Protein AF-A0A7J7D993-F1 (afdb_monomer)

Foldseek 3Di:
DDDDPPPPPPVPDDPVCQVFAPVSDCPPDDPVDDDPVGTPVVPVDPDDDDPPPDDDPDDQDDPPDPPDDDDPVVVVVVVVVVVVVVVVVVVVCVVVVVDPDDDDLDDPVCCCVPPVVVCVVPVPVVVVVNVVVVVVVVVVVVVVVVVVDDDPVVVVVVVCCVLPVPPRCPDKDKDKDKDQDPPDVVSVVCVVVVCVVNVWDWDWDDDHRIIMTIIID

Secondary structure (DSSP, 8-state):
--------------TTTGGG-SSSSSTT--SS---GGGS-GGG--SPPP----PPPSS-PPPPPPPP----HHHHHHHHHHHHHHHHHHHHHHHHTTSSPPPPP---GGGHHHHSHHHHHH-HHHHHHHHHHHHHHHHHHHHHHHHTTSPPHHHHHHHHHHHHH--TT--SPPEEEEEES----HHHHHHHHHHHHHTT-EEEEEEETTEEEEEEE-

InterPro domains:
  IPR010541 Small nuclear ribonucleoprotein Prp3, C-terminal domain [PF06544] (175-217)
  IPR013881 Pre-mRNA-splicing factor 3 domain [PF08572] (25-151)
  IPR027104 U4/U6 small nuclear ribonucleoprotein Prp3 [PTHR14212] (15-217)

pLDDT: mean 82.71, std 14.88, range [30.62, 98.12]

Organism: Tripterygium wilfordii (NCBI:txid458696)

Radius of gyration: 40.94 Å; Cα contacts (8 Å, |Δi|>4): 112; chains: 1; bounding box: 98×54×106 Å

Mean predicted aligned error: 13.74 Å

Solvent-accessible surface area (backbone atoms only — not comparable to full-atom values): 13827 Å² total; per-residue (Å²): 137,86,83,78,79,80,77,73,84,70,84,75,70,62,83,83,53,42,80,45,32,79,82,58,62,72,87,84,64,70,86,86,63,83,56,80,88,64,44,41,60,92,77,62,63,98,71,82,86,76,76,80,84,75,73,67,95,67,75,77,71,79,75,74,80,78,79,85,79,73,51,76,67,53,51,49,50,53,53,49,53,57,48,52,49,56,51,48,56,51,50,50,36,36,74,70,65,77,36,80,81,81,77,82,88,73,45,85,93,43,38,69,80,77,41,42,78,59,44,70,74,45,49,66,60,53,49,49,52,43,50,50,56,47,51,52,55,51,48,57,48,50,52,56,48,56,75,67,49,70,52,76,65,57,47,50,54,53,52,50,47,70,75,67,65,64,84,80,68,84,68,73,47,75,48,79,46,82,39,61,76,72,83,52,64,70,60,47,50,52,53,52,51,53,29,61,77,66,70,39,45,71,51,75,50,82,50,97,75,43,23,41,38,40,40,33,85

Nearest PDB structures (foldseek):
  8qo9-assembly1_J  TM=8.754E-01  e=1.519E-12  Homo sapiens
  8h6l-assembly1_4B  TM=8.410E-01  e=6.517E-12  Homo sapiens
  1vr6-assembly1_B  TM=7.689E-01  e=5.043E-01  Thermotoga maritima
  7rjf-assembly2_B  TM=6.621E-01  e=7.374E-01  synthetic construct
  5jg9-assembly1_A  TM=6.861E-01  e=9.499E-01  synthetic construct

Sequence (217 aa):
MYCRCIFTSIIVLPLRDVPLMPTGGYGDIVDGNITDDKLKKEKITIYVEHPRPIKPPAEPAPPPPQPLKLTKKEHKKLRTQRRLAREKDRQEMIRQDLLEPLKPKVKMSNLMKVLGSEATQDPTKLEMEIRVAAAEREQAHVDRNLSRMLTPAECREKEERKLFDDPSTLETIVSVYKINDLSHPNTHFKVDVNTQENRLTGCAVVSEGISVVVVEG

Structure (mmCIF, N/CA/C/O backbone):
data_AF-A0A7J7D993-F1
#
_entry.id   AF-A0A7J7D993-F1
#
loop_
_atom_site.group_PDB
_atom_site.id
_atom_site.type_symbol
_atom_site.label_atom_id
_atom_site.label_alt_id
_atom_site.label_comp_id
_atom_site.label_asym_id
_atom_site.label_entity_id
_atom_site.label_seq_id
_atom_site.pdbx_PDB_ins_code
_atom_site.Cartn_x
_atom_site.Cartn_y
_atom_site.Cartn_z
_atom_site.occupancy
_atom_site.B_iso_or_equiv
_atom_site.auth_seq_id
_atom_site.auth_comp_id
_atom_site.auth_asym_id
_atom_site.auth_atom_id
_atom_site.pdbx_PDB_model_num
ATOM 1 N N . MET A 1 1 ? 22.774 -20.459 -61.702 1.00 35.72 1 MET A N 1
ATOM 2 C CA . MET A 1 1 ? 23.431 -19.182 -62.055 1.00 35.72 1 MET A CA 1
ATOM 3 C C . MET A 1 1 ? 24.497 -18.899 -61.010 1.00 35.72 1 MET A C 1
ATOM 5 O O . MET A 1 1 ? 24.158 -18.621 -59.870 1.00 35.72 1 MET A O 1
ATOM 9 N N . TYR A 1 2 ? 25.769 -19.079 -61.367 1.00 32.44 2 TYR A N 1
ATOM 10 C CA . TYR A 1 2 ? 26.906 -18.804 -60.487 1.00 32.44 2 TYR A CA 1
ATOM 11 C C . TYR A 1 2 ? 27.190 -17.299 -60.493 1.00 32.44 2 TYR A C 1
ATOM 13 O O . TYR A 1 2 ? 27.603 -16.756 -61.516 1.00 32.44 2 TYR A O 1
ATOM 21 N N . CYS A 1 3 ? 26.958 -16.627 -59.365 1.00 30.62 3 CYS A N 1
ATOM 22 C CA . CYS A 1 3 ? 27.360 -15.236 -59.183 1.00 30.62 3 CYS A CA 1
ATOM 23 C C . CYS A 1 3 ? 28.860 -15.217 -58.852 1.00 30.62 3 CYS A C 1
ATOM 25 O O . CYS A 1 3 ? 29.277 -15.602 -57.761 1.00 30.62 3 CYS A O 1
ATOM 27 N N . ARG A 1 4 ? 29.688 -14.861 -59.837 1.00 34.97 4 A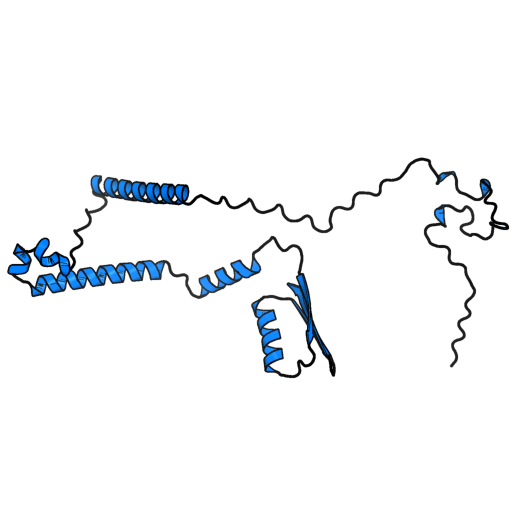RG A N 1
ATOM 28 C CA . ARG A 1 4 ? 31.138 -14.706 -59.683 1.00 34.97 4 ARG A CA 1
ATOM 29 C C . ARG A 1 4 ? 31.392 -13.363 -58.994 1.00 34.97 4 ARG A C 1
ATOM 31 O O . ARG A 1 4 ? 31.402 -12.325 -59.648 1.00 34.97 4 ARG A O 1
ATOM 38 N N . CYS A 1 5 ? 31.580 -13.379 -57.677 1.00 33.41 5 CYS A N 1
ATOM 39 C CA . CYS A 1 5 ? 32.091 -12.223 -56.946 1.00 33.41 5 CYS A CA 1
ATOM 40 C C . CYS A 1 5 ? 33.542 -11.979 -57.377 1.00 33.41 5 CYS A C 1
ATOM 42 O O . CYS A 1 5 ? 34.449 -12.700 -56.962 1.00 33.41 5 CYS A O 1
ATOM 44 N N . ILE A 1 6 ? 33.764 -10.979 -58.229 1.00 37.91 6 ILE A N 1
ATOM 45 C CA . ILE A 1 6 ? 35.095 -10.423 -58.470 1.00 37.91 6 ILE A CA 1
ATOM 46 C C . ILE A 1 6 ? 35.430 -9.602 -57.224 1.00 37.91 6 ILE A C 1
ATOM 48 O O . ILE A 1 6 ? 35.111 -8.421 -57.134 1.00 37.91 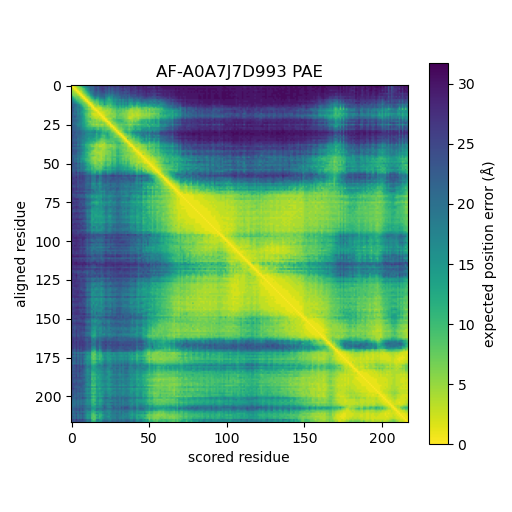6 ILE A O 1
ATOM 52 N N . PHE A 1 7 ? 36.026 -10.250 -56.225 1.00 34.25 7 PHE A N 1
ATOM 53 C CA . PHE A 1 7 ? 36.727 -9.542 -55.161 1.00 34.25 7 PHE A CA 1
ATOM 54 C C . PHE A 1 7 ? 38.002 -8.958 -55.776 1.00 34.25 7 PHE A C 1
ATOM 56 O O . PHE A 1 7 ? 39.057 -9.586 -55.784 1.00 34.25 7 PHE A O 1
ATOM 63 N N . THR A 1 8 ? 37.909 -7.752 -56.337 1.00 38.41 8 THR A N 1
ATOM 64 C CA . THR A 1 8 ? 39.076 -6.873 -56.382 1.00 38.41 8 THR A CA 1
ATOM 65 C C . THR A 1 8 ? 39.444 -6.591 -54.936 1.00 38.41 8 THR A C 1
ATOM 67 O O . THR A 1 8 ? 38.655 -5.985 -54.210 1.00 38.41 8 THR A O 1
ATOM 70 N N . SER A 1 9 ? 40.606 -7.077 -54.511 1.00 42.06 9 SER A N 1
ATOM 71 C CA . SER A 1 9 ? 41.197 -6.849 -53.195 1.00 42.06 9 SER A CA 1
ATOM 72 C C . SER A 1 9 ? 41.534 -5.366 -53.013 1.00 42.06 9 SER A C 1
ATOM 74 O O . SER A 1 9 ? 42.693 -4.967 -53.039 1.00 42.06 9 SER A O 1
ATOM 76 N N . ILE A 1 10 ? 40.515 -4.520 -52.872 1.00 49.78 10 ILE A N 1
ATOM 77 C CA . ILE A 1 10 ? 40.678 -3.171 -52.349 1.00 49.78 10 ILE A CA 1
ATOM 78 C C . ILE A 1 10 ? 40.964 -3.378 -50.868 1.00 49.78 10 ILE A C 1
ATOM 80 O O . ILE A 1 10 ? 40.086 -3.785 -50.108 1.00 49.78 10 ILE A O 1
ATOM 84 N N . ILE A 1 11 ? 42.214 -3.165 -50.471 1.00 53.97 11 ILE A N 1
ATOM 85 C CA . ILE A 1 11 ? 42.599 -3.087 -49.066 1.00 53.97 11 ILE A CA 1
ATOM 86 C C . ILE A 1 11 ? 41.894 -1.842 -48.515 1.00 53.97 11 ILE A C 1
ATOM 88 O O . ILE A 1 11 ? 42.387 -0.724 -48.643 1.00 53.97 11 ILE A O 1
ATOM 92 N N . VAL A 1 12 ? 40.678 -2.020 -47.993 1.00 57.25 12 VAL A N 1
ATOM 93 C CA . VAL A 1 12 ? 39.936 -0.958 -47.315 1.00 57.25 12 VAL A CA 1
ATOM 94 C C . VAL A 1 12 ? 40.659 -0.707 -46.002 1.00 57.25 12 VAL A C 1
ATOM 96 O O . VAL A 1 12 ? 40.664 -1.548 -45.105 1.00 57.25 12 VAL A O 1
ATOM 99 N N . LEU A 1 13 ? 41.321 0.438 -45.920 1.00 58.69 13 LEU A N 1
ATOM 100 C CA . LEU A 1 13 ? 41.986 0.881 -44.706 1.00 58.69 13 LEU A CA 1
ATOM 101 C C . LEU A 1 13 ? 40.964 1.028 -43.574 1.00 58.69 13 LEU A C 1
ATOM 103 O O . LEU A 1 13 ? 39.839 1.474 -43.827 1.00 58.69 13 LEU A O 1
ATOM 107 N N . PRO A 1 14 ? 41.334 0.727 -42.318 1.00 68.50 14 PRO A N 1
ATOM 108 C CA . PRO A 1 14 ? 40.499 1.097 -41.190 1.00 68.50 14 PRO A CA 1
ATOM 109 C C . PRO A 1 14 ? 40.320 2.623 -41.183 1.00 68.50 14 PRO A C 1
ATOM 111 O O . PRO A 1 14 ? 41.287 3.378 -41.287 1.00 68.50 14 PRO A O 1
ATOM 114 N N . LEU A 1 15 ? 39.072 3.082 -41.028 1.00 68.50 15 LEU A N 1
ATOM 115 C CA . LEU A 1 15 ? 38.669 4.501 -41.048 1.00 68.50 15 LEU A CA 1
ATOM 116 C C . LEU A 1 15 ? 39.537 5.398 -40.136 1.00 68.50 15 LEU A C 1
ATOM 118 O O . LEU A 1 15 ? 39.667 6.598 -40.367 1.00 68.50 15 LEU A O 1
ATOM 122 N N . ARG A 1 16 ? 40.139 4.801 -39.102 1.00 74.81 16 ARG A N 1
ATOM 123 C CA . ARG A 1 16 ? 40.980 5.456 -38.099 1.00 74.81 16 ARG A CA 1
ATOM 124 C C . ARG A 1 16 ? 42.320 5.973 -38.638 1.00 74.81 16 ARG A C 1
ATOM 126 O O . ARG A 1 16 ? 42.799 6.980 -38.126 1.00 74.81 16 ARG A O 1
ATOM 133 N N . ASP A 1 17 ? 42.892 5.340 -39.662 1.00 74.50 17 ASP A N 1
ATOM 134 C CA . ASP A 1 17 ? 44.287 5.593 -40.073 1.00 74.50 17 ASP A CA 1
ATOM 135 C C . ASP A 1 17 ? 44.391 6.537 -41.281 1.00 74.50 17 ASP A C 1
ATOM 137 O O . ASP A 1 17 ? 45.402 7.210 -41.489 1.00 74.50 17 ASP A O 1
ATOM 141 N N . VAL A 1 18 ? 43.301 6.671 -42.039 1.00 78.06 18 VAL A N 1
ATOM 142 C CA . VAL A 1 18 ? 43.159 7.595 -43.178 1.00 78.06 18 VAL A CA 1
ATOM 143 C C . VAL A 1 18 ? 43.536 9.049 -42.831 1.00 78.06 18 VAL A C 1
ATOM 145 O O . VAL A 1 18 ? 44.225 9.693 -43.627 1.00 78.06 18 VAL A O 1
ATOM 148 N N . PRO A 1 19 ? 43.154 9.610 -41.665 1.00 79.56 19 PRO A N 1
ATOM 149 C CA . PRO A 1 19 ? 43.466 10.996 -41.336 1.00 79.56 19 PRO A CA 1
ATOM 150 C C . PRO A 1 19 ? 44.953 11.263 -41.098 1.00 79.56 19 PRO A C 1
ATOM 152 O O . PRO A 1 19 ? 45.345 12.423 -41.234 1.00 79.56 19 PRO A O 1
ATOM 155 N N . LEU A 1 20 ? 45.737 10.237 -40.744 1.00 77.56 20 LEU A N 1
ATOM 156 C CA . LEU A 1 20 ? 47.155 10.328 -40.377 1.00 77.56 20 LEU A CA 1
ATOM 157 C C . LEU A 1 20 ? 48.086 10.250 -41.596 1.00 77.56 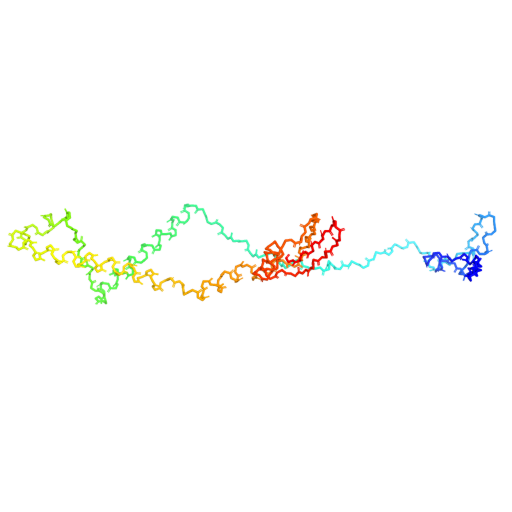20 LEU A C 1
ATOM 159 O O . LEU A 1 20 ? 49.238 10.677 -41.518 1.00 77.56 20 LEU A O 1
ATOM 163 N N . MET A 1 21 ? 47.576 9.761 -42.729 1.00 74.25 21 MET A N 1
ATOM 164 C CA . MET A 1 21 ? 48.354 9.540 -43.948 1.00 74.25 21 MET A CA 1
ATOM 165 C C . MET A 1 21 ? 48.149 10.665 -44.986 1.00 74.25 21 MET A C 1
ATOM 167 O O . MET A 1 21 ? 47.010 11.096 -45.205 1.00 74.25 21 MET A O 1
ATOM 171 N N . PRO A 1 22 ? 49.216 11.150 -45.656 1.00 73.38 22 PRO A N 1
ATOM 172 C CA . PRO A 1 22 ? 49.190 12.074 -46.804 1.00 73.38 22 PRO A CA 1
ATOM 173 C C . PRO A 1 22 ? 48.265 11.626 -47.933 1.00 73.38 22 PRO A C 1
ATOM 175 O O . PRO A 1 22 ? 47.321 12.343 -48.264 1.00 73.38 22 PRO A O 1
ATOM 178 N N . THR A 1 23 ? 48.500 10.422 -48.450 1.00 70.69 23 THR A N 1
ATOM 179 C CA . THR A 1 23 ? 47.900 9.861 -49.669 1.00 70.69 23 THR A CA 1
ATOM 180 C C . THR A 1 23 ? 46.635 9.041 -49.408 1.00 70.69 23 THR A C 1
ATOM 182 O O . THR A 1 23 ? 46.000 8.571 -50.347 1.00 70.69 23 THR A O 1
ATOM 185 N N . GLY A 1 24 ? 46.232 8.890 -48.137 1.00 66.75 24 GLY A N 1
ATOM 186 C CA . GLY A 1 24 ? 45.033 8.140 -47.753 1.00 66.75 24 GLY A CA 1
ATOM 187 C C . GLY A 1 24 ? 45.106 6.645 -48.088 1.00 66.75 24 GLY A C 1
ATOM 188 O O . GLY A 1 24 ? 44.058 6.024 -48.213 1.00 66.75 24 GLY A O 1
ATOM 189 N N . GLY A 1 25 ? 46.317 6.094 -48.244 1.00 68.88 25 GLY A N 1
ATOM 190 C CA . GLY A 1 25 ? 46.629 4.715 -48.633 1.00 68.88 25 GLY A CA 1
ATOM 191 C C . GLY A 1 25 ? 47.940 4.236 -47.992 1.00 68.88 25 GLY A C 1
ATOM 192 O O . GLY A 1 25 ? 48.799 5.055 -47.687 1.00 68.88 25 GLY A O 1
ATOM 193 N N . TYR A 1 26 ? 48.131 2.920 -47.825 1.00 68.50 26 TYR A N 1
ATOM 194 C CA . TYR A 1 26 ? 49.422 2.341 -47.388 1.00 68.50 26 TYR A CA 1
ATOM 195 C C . TYR A 1 26 ? 50.393 2.046 -48.549 1.00 68.50 26 TYR A C 1
ATOM 197 O O . TYR A 1 26 ? 51.443 1.447 -48.328 1.00 68.50 26 TYR A O 1
ATOM 205 N N . GLY A 1 27 ? 50.054 2.431 -49.787 1.00 65.94 27 GLY A N 1
ATOM 206 C CA . GLY A 1 27 ? 50.833 2.093 -50.990 1.00 65.94 27 GLY A CA 1
ATOM 207 C C . GLY A 1 27 ? 52.289 2.574 -50.964 1.00 65.94 27 GLY A C 1
ATOM 208 O O . GLY A 1 27 ? 53.136 1.989 -51.629 1.00 65.94 27 GLY A O 1
ATOM 209 N N . ASP A 1 28 ? 52.588 3.578 -50.138 1.00 63.00 28 ASP A N 1
ATOM 210 C CA . ASP A 1 28 ? 53.907 4.205 -50.035 1.00 63.00 28 ASP A CA 1
ATOM 211 C C . ASP A 1 28 ? 54.811 3.554 -48.962 1.00 63.00 28 ASP A C 1
ATOM 213 O O . ASP A 1 28 ? 55.946 3.990 -48.740 1.00 63.00 28 ASP A O 1
ATOM 217 N N . ILE A 1 29 ? 54.338 2.512 -48.266 1.00 62.59 29 ILE A N 1
ATOM 218 C CA . ILE A 1 29 ? 55.078 1.803 -47.208 1.00 62.59 29 ILE A CA 1
ATOM 219 C C . ILE A 1 29 ? 55.703 0.527 -47.787 1.00 62.59 29 ILE A C 1
ATOM 221 O O . ILE A 1 29 ? 55.259 -0.587 -47.529 1.00 62.59 29 ILE A O 1
ATOM 225 N N . VAL A 1 30 ? 56.749 0.695 -48.592 1.00 59.16 30 VAL A N 1
ATOM 226 C CA . VAL A 1 30 ? 57.603 -0.409 -49.048 1.00 59.16 30 VAL A CA 1
ATOM 227 C C . VAL A 1 30 ? 58.726 -0.566 -48.010 1.00 59.16 30 VAL A C 1
ATOM 229 O O . VAL A 1 30 ? 59.381 0.417 -47.671 1.00 59.16 30 VAL A O 1
ATOM 232 N N . ASP A 1 31 ? 58.888 -1.765 -47.449 1.00 57.59 31 ASP A N 1
ATOM 233 C CA . ASP A 1 31 ? 59.986 -2.188 -46.549 1.00 57.59 31 ASP A CA 1
ATOM 234 C C . ASP A 1 31 ? 59.922 -1.826 -45.053 1.00 57.59 31 ASP A C 1
ATOM 236 O O . ASP A 1 31 ? 60.930 -1.888 -44.351 1.00 57.59 31 ASP A O 1
ATOM 240 N N . GLY A 1 32 ? 58.744 -1.498 -44.509 1.00 60.03 32 GLY A N 1
ATOM 241 C CA . GLY A 1 32 ? 58.555 -1.375 -43.050 1.00 60.03 32 GLY A CA 1
ATOM 242 C C . GLY A 1 32 ? 59.277 -0.190 -42.387 1.00 60.03 32 GLY A C 1
ATOM 243 O O . GLY A 1 32 ? 59.140 0.010 -41.182 1.00 60.03 32 GLY A O 1
ATOM 244 N N . ASN A 1 33 ? 59.988 0.630 -43.166 1.00 57.75 33 ASN A N 1
ATOM 245 C CA . ASN A 1 33 ? 60.605 1.872 -42.717 1.00 57.75 33 ASN A CA 1
ATOM 246 C C . ASN A 1 33 ? 59.659 3.052 -42.994 1.00 57.75 33 ASN A C 1
ATOM 248 O O . ASN A 1 33 ? 59.497 3.518 -44.128 1.00 57.75 33 ASN A O 1
ATOM 252 N N . ILE A 1 34 ? 59.002 3.525 -41.934 1.00 61.06 34 ILE A N 1
ATOM 253 C CA . ILE A 1 34 ? 58.145 4.711 -41.966 1.00 61.06 34 ILE A CA 1
ATOM 254 C C . ILE A 1 34 ? 59.064 5.931 -41.859 1.00 61.06 34 ILE A C 1
ATOM 256 O O . ILE A 1 34 ? 59.538 6.264 -40.777 1.00 61.06 34 ILE A O 1
ATOM 260 N N . THR A 1 35 ? 59.356 6.574 -42.990 1.00 62.53 35 THR A N 1
ATOM 261 C CA . THR A 1 35 ? 60.040 7.870 -42.988 1.00 62.53 35 THR A CA 1
ATOM 262 C C . THR A 1 35 ? 59.078 8.967 -42.538 1.00 62.53 35 THR A C 1
ATOM 264 O O . THR A 1 35 ? 57.877 8.918 -42.809 1.00 62.53 35 THR A O 1
ATOM 267 N N . ASP A 1 36 ? 59.620 9.972 -41.858 1.00 62.00 36 ASP A N 1
ATOM 268 C CA . ASP A 1 36 ? 58.892 11.090 -41.249 1.00 62.00 36 ASP A CA 1
ATOM 269 C C . ASP A 1 36 ? 57.982 11.877 -42.215 1.00 62.00 36 ASP A C 1
ATOM 271 O O . ASP A 1 36 ? 57.009 12.495 -41.780 1.00 62.00 36 ASP A O 1
ATOM 275 N N . ASP A 1 37 ? 58.264 11.819 -43.518 1.00 65.12 37 ASP A N 1
ATOM 276 C CA . ASP A 1 37 ? 57.511 12.494 -44.585 1.00 65.12 37 ASP A CA 1
ATOM 277 C C . ASP A 1 37 ? 56.210 11.763 -44.970 1.00 65.12 37 ASP A C 1
ATOM 279 O O . ASP A 1 37 ? 55.370 12.299 -45.694 1.00 65.12 37 ASP A O 1
ATOM 283 N N . LYS A 1 38 ? 56.017 10.530 -44.481 1.00 68.00 38 LYS A N 1
ATOM 284 C CA . LYS A 1 38 ? 54.842 9.687 -44.772 1.00 68.00 38 LYS A CA 1
ATOM 285 C C . LYS A 1 38 ? 53.701 9.871 -43.767 1.00 68.00 38 LYS A C 1
ATOM 287 O O . LYS A 1 38 ? 52.666 9.218 -43.890 1.00 68.00 38 LYS A O 1
ATOM 292 N N . LEU A 1 39 ? 53.863 10.759 -42.784 1.00 71.38 39 LEU A N 1
ATOM 293 C CA . LEU A 1 39 ? 52.874 11.047 -41.745 1.00 71.38 39 LEU A CA 1
ATOM 294 C C . LEU A 1 39 ? 52.501 12.531 -41.741 1.00 71.38 39 LEU A C 1
ATOM 296 O O . LEU A 1 39 ? 53.354 13.411 -41.835 1.00 71.38 39 LEU A O 1
ATOM 300 N N . LYS A 1 40 ? 51.211 12.828 -41.558 1.00 76.06 40 LYS A N 1
ATOM 301 C CA . LYS A 1 40 ? 50.729 14.200 -41.343 1.00 76.06 40 LYS A CA 1
ATOM 302 C C . LYS A 1 40 ? 51.092 14.661 -39.928 1.00 76.06 40 LYS A C 1
ATOM 304 O O . LYS A 1 40 ? 50.247 14.634 -39.034 1.00 76.06 40 LYS A O 1
ATOM 309 N N . LYS A 1 41 ? 52.339 15.104 -39.729 1.00 72.94 41 LYS A N 1
ATOM 310 C CA . LYS A 1 41 ? 52.848 15.627 -38.442 1.00 72.94 41 LYS A CA 1
ATOM 311 C C . LYS A 1 41 ? 52.003 16.778 -37.884 1.00 72.94 41 LYS A C 1
ATOM 313 O O . LYS A 1 41 ? 51.888 16.912 -36.676 1.00 72.94 41 LYS A O 1
ATOM 318 N N . GLU A 1 42 ? 51.332 17.538 -38.747 1.00 75.88 42 GLU A N 1
ATOM 319 C CA . GLU A 1 42 ? 50.385 18.596 -38.361 1.00 75.88 42 GLU A CA 1
ATOM 320 C C . GLU A 1 42 ? 49.230 18.094 -37.479 1.00 75.88 42 GLU A C 1
ATOM 322 O O . GLU A 1 42 ? 48.705 18.842 -36.659 1.00 75.88 42 GLU A O 1
ATOM 327 N N . LYS A 1 43 ? 48.834 16.825 -37.631 1.00 74.69 43 LYS A N 1
ATOM 328 C CA . LYS A 1 43 ? 47.760 16.201 -36.845 1.00 74.69 43 LYS A CA 1
ATOM 329 C C . LYS A 1 43 ? 48.267 15.406 -35.644 1.00 74.69 43 LYS A C 1
ATOM 331 O O . LYS A 1 43 ? 47.470 15.035 -34.789 1.00 74.69 43 LYS A O 1
ATOM 336 N N . ILE A 1 44 ? 49.568 15.126 -35.583 1.00 80.19 44 ILE A N 1
ATOM 337 C CA . ILE A 1 44 ? 50.197 14.376 -34.495 1.00 80.19 44 ILE A CA 1
ATOM 338 C C . ILE A 1 44 ? 50.829 15.401 -33.559 1.00 80.19 44 ILE A C 1
ATOM 340 O O . ILE A 1 44 ? 51.957 15.842 -33.758 1.00 80.19 44 ILE A O 1
ATOM 344 N N . THR A 1 45 ? 50.073 15.808 -32.544 1.00 82.75 45 THR A N 1
ATOM 345 C CA . THR A 1 45 ? 50.557 16.740 -31.520 1.00 82.75 45 THR A CA 1
ATOM 346 C C . THR A 1 45 ? 50.874 15.997 -30.224 1.00 82.75 45 THR A C 1
ATOM 348 O O . THR A 1 45 ? 50.396 14.890 -29.993 1.00 82.75 45 THR A O 1
ATOM 351 N N . ILE A 1 46 ? 51.676 16.614 -29.354 1.00 87.50 46 ILE A N 1
ATOM 352 C CA . ILE A 1 46 ? 51.985 16.089 -28.011 1.00 87.50 46 ILE A CA 1
ATOM 353 C C . ILE A 1 46 ? 50.780 16.130 -27.053 1.00 87.50 46 ILE A C 1
ATOM 355 O O . ILE A 1 46 ? 50.875 15.664 -25.919 1.00 87.50 46 ILE A O 1
ATOM 359 N N . TYR A 1 47 ? 49.665 16.729 -27.477 1.00 86.69 47 TYR A N 1
ATOM 360 C CA . TYR A 1 47 ? 48.488 16.938 -26.649 1.00 86.69 47 TYR A CA 1
ATOM 361 C C . TYR A 1 47 ? 47.530 15.753 -26.756 1.00 86.69 47 TYR A C 1
ATOM 363 O O . TYR A 1 47 ? 47.190 15.295 -27.844 1.00 86.69 47 TYR A O 1
ATOM 371 N N . VAL A 1 48 ? 47.066 15.278 -25.601 1.00 86.62 48 VAL A N 1
ATOM 372 C CA . VAL A 1 48 ? 46.069 14.210 -25.504 1.00 86.62 48 VAL A CA 1
ATOM 373 C C . VAL A 1 48 ? 44.685 14.841 -25.383 1.00 86.62 48 VAL A C 1
ATOM 375 O O . VAL A 1 48 ? 44.385 15.531 -24.404 1.00 86.62 48 VAL A O 1
ATOM 378 N N . GLU A 1 49 ? 43.832 14.606 -26.378 1.00 83.62 49 GLU A N 1
ATOM 379 C CA . GLU A 1 49 ? 42.433 15.026 -26.323 1.00 83.62 49 GLU A CA 1
ATOM 380 C C . GLU A 1 49 ? 41.675 14.198 -25.280 1.00 83.62 49 GLU A C 1
ATOM 382 O O . GLU A 1 49 ? 41.678 12.967 -25.311 1.00 83.62 49 GLU A O 1
ATOM 387 N N . HIS A 1 50 ? 40.999 14.880 -24.357 1.00 86.94 50 HIS A N 1
ATOM 388 C CA . HIS A 1 50 ? 40.059 14.238 -23.448 1.00 86.94 50 HIS A CA 1
ATOM 389 C C . HIS A 1 50 ? 38.686 14.272 -24.125 1.00 86.94 50 HIS A C 1
ATOM 391 O O . HIS A 1 50 ? 38.168 15.370 -24.363 1.00 86.94 50 HIS A O 1
ATOM 397 N N . PRO A 1 51 ? 38.096 13.115 -24.481 1.00 88.12 51 PRO A N 1
ATOM 398 C CA . PRO A 1 51 ? 36.797 13.095 -25.135 1.00 88.12 51 PRO A CA 1
ATOM 399 C C . PRO A 1 51 ? 35.768 13.790 -24.244 1.00 88.12 51 PRO A C 1
ATOM 401 O O . PRO A 1 51 ? 35.848 13.730 -23.014 1.00 88.12 51 PRO A O 1
ATOM 404 N N . ARG A 1 52 ? 34.795 14.465 -24.866 1.00 85.88 52 ARG A N 1
ATOM 405 C CA . ARG A 1 52 ? 33.746 15.160 -24.114 1.00 85.88 52 ARG A CA 1
ATOM 406 C C . ARG A 1 52 ? 33.055 14.162 -23.180 1.00 85.88 52 ARG A C 1
ATOM 408 O O . ARG A 1 52 ? 32.587 13.137 -23.677 1.00 85.88 52 ARG A O 1
ATOM 415 N N . PRO A 1 53 ? 32.955 14.456 -21.870 1.00 85.94 53 PRO A N 1
ATOM 416 C CA . PRO A 1 53 ? 32.183 13.626 -20.961 1.00 85.94 53 PRO A CA 1
ATOM 417 C C . PRO A 1 53 ? 30.752 13.503 -21.485 1.00 85.94 53 PRO A C 1
ATOM 419 O O . PRO A 1 53 ? 30.034 14.499 -21.601 1.00 85.94 53 PRO A O 1
ATOM 422 N N . ILE A 1 54 ? 30.360 12.288 -21.859 1.00 84.81 54 ILE A N 1
ATOM 423 C CA . ILE A 1 54 ? 28.985 11.990 -22.248 1.00 84.81 54 ILE A CA 1
ATOM 424 C C . ILE A 1 54 ? 28.184 11.969 -20.950 1.00 84.81 54 ILE A C 1
ATOM 426 O O . ILE A 1 54 ? 28.554 11.276 -20.000 1.00 84.81 54 ILE A O 1
ATOM 430 N N . LYS A 1 55 ? 27.114 12.764 -20.886 1.00 79.50 55 LYS A N 1
ATOM 431 C CA . LYS A 1 55 ? 26.190 12.694 -19.753 1.00 79.50 55 LYS A CA 1
ATOM 432 C C . LYS A 1 55 ? 25.578 11.292 -19.706 1.00 79.50 55 LYS A C 1
ATOM 434 O O . LYS A 1 55 ? 25.304 10.741 -20.774 1.00 79.50 55 LYS A O 1
ATOM 439 N N . PRO A 1 56 ? 25.370 10.709 -18.515 1.00 78.62 56 PRO A N 1
ATOM 440 C CA . PRO A 1 56 ? 24.705 9.419 -18.424 1.00 78.62 56 PRO A CA 1
ATOM 441 C C . PRO A 1 56 ? 23.359 9.483 -19.173 1.00 78.62 56 PRO A C 1
ATOM 443 O O . PRO A 1 56 ? 22.673 10.503 -19.086 1.00 78.62 56 PRO A O 1
ATOM 446 N N . PRO A 1 57 ? 22.999 8.438 -19.942 1.00 74.69 57 PRO A N 1
ATOM 447 C CA . PRO A 1 57 ? 21.815 8.445 -20.807 1.00 74.69 57 PRO A CA 1
ATOM 448 C C . PRO A 1 57 ? 20.506 8.660 -20.034 1.00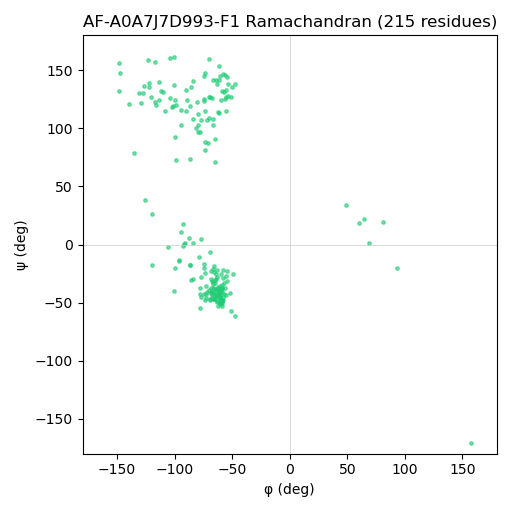 74.69 57 PRO A C 1
ATOM 450 O O . PRO A 1 57 ? 19.557 9.204 -20.590 1.00 74.69 57 PRO A O 1
ATOM 453 N N . ALA A 1 58 ? 20.482 8.306 -18.749 1.00 69.38 58 ALA A N 1
ATOM 454 C CA . ALA A 1 58 ? 19.463 8.717 -17.798 1.00 69.38 58 ALA A CA 1
ATOM 455 C C . ALA A 1 58 ? 20.163 9.282 -16.554 1.00 69.38 58 ALA A C 1
ATOM 457 O O . ALA A 1 58 ? 20.968 8.595 -15.923 1.00 69.38 58 ALA A O 1
ATOM 458 N N . GLU A 1 59 ? 19.884 10.538 -16.202 1.00 63.62 59 GLU A N 1
ATOM 459 C CA . GLU A 1 59 ? 20.168 11.025 -14.853 1.00 63.62 59 GLU A CA 1
ATOM 460 C C . GLU A 1 59 ? 19.108 10.393 -13.940 1.00 63.62 59 GLU A C 1
ATOM 462 O O . GLU A 1 59 ? 17.919 10.660 -14.142 1.00 63.62 59 GLU A O 1
ATOM 467 N N . PRO A 1 60 ? 19.483 9.521 -12.982 1.00 62.00 60 PRO A N 1
ATOM 468 C CA . PRO A 1 60 ? 18.509 8.980 -12.051 1.00 62.00 60 PRO A CA 1
ATOM 469 C C . PRO A 1 60 ? 17.847 10.157 -11.338 1.00 62.00 60 PRO A C 1
ATOM 471 O O . PRO A 1 60 ? 18.542 11.065 -10.869 1.00 62.00 60 PRO A O 1
ATOM 474 N N . ALA A 1 61 ? 16.512 10.161 -11.286 1.00 63.56 61 ALA A N 1
ATOM 475 C CA . ALA A 1 61 ? 15.770 11.178 -10.557 1.00 63.56 61 ALA A CA 1
ATOM 476 C C . ALA A 1 61 ? 16.395 11.343 -9.160 1.00 63.56 61 ALA A C 1
ATOM 478 O O . ALA A 1 61 ? 16.786 10.334 -8.555 1.00 63.56 61 ALA A O 1
ATOM 479 N N . PRO A 1 62 ? 16.542 12.583 -8.649 1.00 69.81 62 PRO A N 1
ATOM 480 C CA . PRO A 1 62 ? 17.131 12.798 -7.336 1.00 69.81 62 PRO A CA 1
ATOM 481 C C . PRO A 1 62 ? 16.412 11.886 -6.340 1.00 69.81 62 PRO A C 1
ATOM 483 O O . PRO A 1 62 ? 15.175 11.883 -6.322 1.00 69.81 62 PRO A O 1
ATOM 486 N N . PRO A 1 63 ? 17.156 11.069 -5.568 1.00 69.06 63 PRO A N 1
ATOM 487 C CA . PRO A 1 63 ? 16.545 10.058 -4.730 1.00 69.06 63 PRO A CA 1
ATOM 488 C C . PRO A 1 63 ? 15.522 10.745 -3.827 1.00 69.06 63 PRO A C 1
ATOM 490 O O . PRO A 1 63 ? 15.834 11.797 -3.250 1.00 69.06 63 PRO A O 1
ATOM 493 N N . PRO A 1 64 ? 14.298 10.198 -3.721 1.00 75.31 64 PRO A N 1
ATOM 494 C CA . PRO A 1 64 ? 13.269 10.813 -2.906 1.00 75.31 64 PRO A CA 1
ATOM 495 C C . PRO A 1 64 ? 13.810 11.017 -1.486 1.00 75.31 64 PRO A C 1
ATOM 497 O O . PRO A 1 64 ? 14.590 10.189 -0.994 1.00 75.31 64 PRO A O 1
ATOM 500 N N . PRO A 1 65 ? 13.431 12.118 -0.813 1.00 79.88 65 PRO A N 1
ATOM 501 C CA . PRO A 1 65 ? 13.932 12.419 0.518 1.00 79.88 65 PRO A CA 1
ATOM 502 C C . PRO A 1 65 ? 13.682 11.225 1.436 1.00 79.88 65 PRO A C 1
ATOM 504 O O . PRO A 1 65 ? 12.564 10.708 1.515 1.00 79.88 65 PRO A O 1
ATOM 507 N N . GLN A 1 66 ? 14.738 10.771 2.114 1.00 79.56 66 GLN A N 1
ATOM 508 C CA . GLN A 1 66 ? 14.670 9.568 2.932 1.00 79.56 66 GLN A CA 1
ATOM 509 C C . GLN A 1 66 ? 13.546 9.704 3.975 1.00 79.56 66 GLN A C 1
ATOM 511 O O . GLN A 1 66 ? 13.561 10.655 4.766 1.00 79.56 66 GLN A O 1
ATOM 516 N N . PRO A 1 67 ? 12.587 8.759 4.034 1.00 83.06 67 PRO A N 1
ATOM 517 C CA . PRO A 1 67 ? 11.529 8.812 5.030 1.00 83.06 67 PRO A CA 1
ATOM 518 C C . PRO A 1 67 ? 12.126 8.785 6.440 1.00 83.06 67 PRO A C 1
ATOM 520 O O . PRO A 1 67 ? 12.862 7.859 6.796 1.00 83.06 67 PRO A O 1
ATOM 523 N N . LEU A 1 68 ? 11.796 9.786 7.260 1.00 85.94 68 LEU A N 1
ATOM 524 C CA . LEU A 1 68 ? 12.247 9.858 8.649 1.00 85.94 68 LEU A CA 1
ATOM 525 C C . LEU A 1 68 ? 11.620 8.718 9.459 1.00 85.94 68 LEU A C 1
ATOM 527 O O . LEU A 1 68 ? 10.427 8.722 9.771 1.00 85.94 68 LEU A O 1
ATOM 531 N N . LYS A 1 69 ? 12.438 7.728 9.818 1.00 90.31 69 LYS A N 1
ATOM 532 C CA . LYS A 1 69 ? 12.021 6.606 10.661 1.00 90.31 69 LYS A CA 1
ATOM 533 C C . LYS A 1 69 ? 12.113 7.026 12.124 1.00 90.31 69 LYS A C 1
ATOM 535 O O . LYS A 1 69 ? 13.205 7.147 12.668 1.00 90.31 69 LYS A O 1
ATOM 540 N N . LEU A 1 70 ? 10.966 7.230 12.766 1.00 93.12 70 LEU A N 1
ATOM 541 C CA . LEU A 1 70 ? 10.917 7.495 14.203 1.00 93.12 70 LEU A CA 1
ATOM 542 C C . LEU A 1 70 ? 11.183 6.210 14.995 1.00 93.12 70 LEU A C 1
ATOM 544 O O . LEU A 1 70 ? 10.750 5.111 14.641 1.00 93.12 70 LEU A O 1
ATOM 548 N N . THR A 1 71 ? 11.852 6.349 16.132 1.00 96.06 71 THR A N 1
ATOM 549 C CA . THR A 1 71 ? 12.020 5.256 17.089 1.00 96.06 71 THR A CA 1
ATOM 550 C C . THR A 1 71 ? 10.694 4.927 17.785 1.00 96.06 71 THR A C 1
ATOM 552 O O . THR A 1 71 ? 9.784 5.753 17.906 1.00 96.06 71 THR A O 1
ATOM 555 N N . LYS A 1 72 ? 10.577 3.717 18.354 1.00 96.75 72 LYS A N 1
ATOM 556 C CA . LYS A 1 72 ? 9.389 3.315 19.138 1.00 96.75 72 LYS A CA 1
ATOM 557 C C . LYS A 1 72 ? 9.106 4.269 20.314 1.00 96.75 72 LYS A C 1
ATOM 559 O O . LYS A 1 72 ? 7.944 4.487 20.661 1.00 96.75 72 LYS A O 1
ATOM 564 N N . LYS A 1 73 ? 10.153 4.851 20.919 1.00 97.25 73 LYS A N 1
ATOM 565 C CA . LYS A 1 73 ? 10.036 5.829 22.017 1.00 97.25 73 LYS A CA 1
ATOM 566 C C . LYS A 1 73 ? 9.420 7.141 21.528 1.00 97.25 73 LYS A C 1
ATOM 568 O O . LYS A 1 73 ? 8.511 7.660 22.173 1.00 97.25 73 LYS A O 1
ATOM 573 N N . GLU A 1 74 ? 9.850 7.631 20.372 1.00 96.62 74 GLU A N 1
ATOM 574 C CA . GLU A 1 74 ? 9.310 8.847 19.755 1.00 96.62 74 GLU A CA 1
ATOM 575 C C . GLU A 1 74 ? 7.874 8.649 19.276 1.00 96.62 74 GLU A C 1
ATOM 577 O O . GLU A 1 74 ? 7.018 9.480 19.569 1.00 96.62 74 GLU A O 1
ATOM 582 N N . HIS A 1 75 ? 7.559 7.505 18.659 1.00 96.19 75 HIS A N 1
ATOM 583 C CA . HIS A 1 75 ? 6.178 7.150 18.324 1.00 96.19 75 HIS A CA 1
ATOM 584 C C . HIS A 1 75 ? 5.273 7.129 19.562 1.00 96.19 75 HIS A C 1
ATOM 586 O O . HIS A 1 75 ? 4.155 7.654 19.525 1.00 96.19 75 HIS A O 1
ATOM 592 N N . LYS A 1 76 ? 5.749 6.563 20.683 1.00 97.75 76 LYS A N 1
ATOM 593 C CA . LYS A 1 76 ? 5.014 6.578 21.956 1.00 97.75 76 LYS A CA 1
ATOM 594 C C . LYS A 1 76 ? 4.822 8.011 22.461 1.00 97.75 76 LYS A C 1
ATOM 596 O O . LYS A 1 76 ? 3.703 8.358 22.831 1.00 97.75 76 LYS A O 1
ATOM 601 N N . LYS A 1 77 ? 5.864 8.850 22.421 1.00 97.75 77 LYS A N 1
ATOM 602 C CA . LYS A 1 77 ? 5.799 10.266 22.822 1.00 97.75 77 LYS A CA 1
ATOM 603 C C . LYS A 1 77 ? 4.784 11.043 21.980 1.00 97.75 77 LYS A C 1
ATOM 605 O O . LYS A 1 77 ? 3.890 11.665 22.548 1.00 97.75 77 LYS A O 1
ATOM 610 N N . LEU A 1 78 ? 4.853 10.928 20.653 1.00 97.00 78 LEU A N 1
ATOM 611 C CA . LEU A 1 78 ? 3.945 11.592 19.714 1.00 97.00 78 LEU A CA 1
ATOM 612 C C . LEU A 1 78 ? 2.489 11.153 19.927 1.00 97.00 78 LEU A C 1
ATOM 614 O O . LEU A 1 78 ? 1.581 11.982 19.971 1.00 97.00 78 LEU A O 1
ATOM 618 N N . ARG A 1 79 ? 2.251 9.848 20.110 1.00 97.62 79 ARG A N 1
ATOM 619 C CA . ARG A 1 79 ? 0.916 9.310 20.409 1.00 97.62 79 ARG A CA 1
ATOM 620 C C . ARG A 1 79 ? 0.367 9.859 21.725 1.00 97.62 79 ARG A C 1
ATOM 622 O O . ARG A 1 79 ? -0.811 10.210 21.770 1.00 97.62 79 ARG A O 1
ATOM 629 N N . THR A 1 80 ? 1.180 9.907 22.780 1.00 97.69 80 THR A N 1
ATOM 630 C CA . THR A 1 80 ? 0.764 10.430 24.090 1.00 97.69 80 THR A CA 1
ATOM 631 C C . THR A 1 80 ? 0.471 11.925 24.017 1.00 97.69 80 THR A C 1
ATOM 633 O O . THR A 1 80 ? -0.598 12.339 24.449 1.00 97.69 80 THR A O 1
ATOM 636 N N . GLN A 1 81 ? 1.345 12.722 23.395 1.00 97.69 81 GLN A N 1
ATOM 637 C CA . GLN A 1 81 ? 1.123 14.160 23.200 1.00 97.69 81 GLN A CA 1
ATOM 638 C C . GLN A 1 81 ? -0.166 14.438 22.416 1.00 97.69 81 GLN A C 1
ATOM 640 O O . GLN A 1 81 ? -0.984 15.237 22.858 1.00 97.69 81 GLN A O 1
ATOM 645 N N . ARG A 1 82 ? -0.416 13.710 21.315 1.00 98.06 82 ARG A N 1
ATOM 646 C CA . ARG A 1 82 ? -1.661 13.833 20.531 1.00 98.06 82 ARG A CA 1
ATOM 647 C C . ARG A 1 82 ? -2.917 13.426 21.308 1.00 98.06 82 ARG A C 1
ATOM 649 O O . ARG A 1 82 ? -3.995 13.919 20.999 1.00 98.06 82 ARG A O 1
ATOM 656 N N . ARG A 1 83 ? -2.814 12.492 22.262 1.00 98.06 83 ARG A N 1
ATOM 657 C CA . ARG A 1 83 ? -3.937 12.108 23.139 1.00 98.06 83 ARG A CA 1
ATOM 658 C C . ARG A 1 83 ? -4.216 13.187 24.179 1.00 98.06 83 ARG A C 1
ATOM 660 O O . ARG A 1 83 ? -5.361 13.593 24.295 1.00 98.06 83 ARG A O 1
ATOM 667 N N . LEU A 1 84 ? -3.170 13.677 24.847 1.00 98.00 84 LEU A N 1
ATOM 668 C CA . LEU A 1 84 ? -3.279 14.742 25.844 1.00 98.00 84 LEU A CA 1
ATOM 669 C C . LEU A 1 84 ? -3.816 16.039 25.236 1.00 98.00 84 LEU A C 1
ATOM 671 O O . LEU A 1 84 ? -4.674 16.660 25.844 1.00 98.00 84 LEU A O 1
ATOM 675 N N . ALA A 1 85 ? -3.353 16.423 24.041 1.00 98.12 85 ALA A N 1
ATOM 676 C CA . ALA A 1 85 ? -3.884 17.583 23.324 1.00 98.12 85 ALA A CA 1
ATOM 677 C C . ALA A 1 85 ? -5.390 17.423 23.062 1.00 98.12 85 ALA A C 1
ATOM 679 O O . ALA A 1 85 ? -6.174 18.221 23.549 1.00 98.12 85 ALA A O 1
ATOM 680 N N . ARG A 1 86 ? -5.814 16.304 22.452 1.00 96.81 86 ARG A N 1
ATOM 681 C CA . ARG A 1 86 ? -7.241 16.027 22.200 1.00 96.81 86 ARG A CA 1
ATOM 682 C C . ARG A 1 86 ? -8.107 15.999 23.463 1.00 96.81 86 ARG A C 1
ATOM 684 O O . ARG A 1 86 ? -9.277 16.359 23.403 1.00 96.81 86 ARG A O 1
ATOM 691 N N . GLU A 1 87 ? -7.575 15.515 24.583 1.00 95.50 87 GLU A N 1
ATOM 692 C CA . GLU A 1 87 ? -8.290 15.514 25.864 1.00 95.50 87 GLU A CA 1
ATOM 693 C C . GLU A 1 87 ? -8.402 16.921 26.457 1.00 95.50 87 GLU A C 1
ATOM 695 O O . GLU A 1 87 ? -9.476 17.271 26.939 1.00 95.50 87 GLU A O 1
ATOM 700 N N . LYS A 1 88 ? -7.341 17.733 26.371 1.00 96.94 88 LYS A N 1
ATOM 701 C CA . LYS A 1 88 ? -7.360 19.142 26.784 1.00 96.94 88 LYS A CA 1
ATOM 702 C C . LYS A 1 88 ? -8.326 19.961 25.939 1.00 96.94 88 LYS A C 1
ATOM 704 O O . LYS A 1 88 ? -9.202 20.592 26.513 1.00 96.94 88 LYS A O 1
ATOM 709 N N . ASP A 1 89 ? -8.246 19.851 24.614 1.00 96.12 89 ASP A N 1
ATOM 710 C CA . ASP A 1 89 ? -9.151 20.541 23.688 1.00 96.12 89 ASP A CA 1
ATOM 711 C C . ASP A 1 89 ? -10.611 20.194 24.019 1.00 96.12 89 ASP A C 1
ATOM 713 O O . ASP A 1 89 ? -11.475 21.058 24.119 1.00 96.12 89 ASP A O 1
ATOM 717 N N . ARG A 1 90 ? -10.893 18.911 24.286 1.00 94.19 90 ARG A N 1
ATOM 718 C CA . ARG A 1 90 ? -12.228 18.466 24.699 1.00 94.19 90 ARG A CA 1
ATOM 719 C C . ARG A 1 90 ? -12.659 19.060 26.043 1.00 94.19 90 ARG A C 1
ATOM 721 O O . ARG A 1 90 ? -13.818 19.433 26.185 1.00 94.19 90 ARG A O 1
ATOM 728 N N . GLN A 1 91 ? -11.771 19.101 27.035 1.00 94.69 91 GLN A N 1
ATOM 729 C CA . GLN A 1 91 ? -12.063 19.687 28.346 1.00 94.69 91 GLN A CA 1
ATOM 730 C C . GLN A 1 91 ? -12.302 21.196 28.258 1.00 94.69 91 GLN A C 1
ATOM 732 O O . GLN A 1 91 ? -13.187 21.704 28.937 1.00 94.69 91 GLN A O 1
ATOM 737 N N . GLU A 1 92 ? -11.546 21.903 27.421 1.00 95.56 92 GLU A N 1
ATOM 738 C CA . GLU A 1 92 ? -11.732 23.332 27.164 1.00 95.56 92 GLU A CA 1
ATOM 739 C C . GLU A 1 92 ? -13.077 23.602 26.488 1.00 95.56 92 GLU A C 1
ATOM 741 O O . GLU A 1 92 ? -13.808 24.479 26.938 1.00 95.56 92 GLU A O 1
ATOM 746 N N . MET A 1 93 ? -13.461 22.783 25.505 1.00 95.69 93 MET A N 1
ATOM 747 C CA . MET A 1 93 ? -14.782 22.861 24.870 1.00 95.69 93 MET A CA 1
ATOM 748 C C . MET A 1 93 ? -15.930 22.596 25.853 1.00 95.69 93 MET A C 1
ATOM 750 O O . MET A 1 93 ? -16.963 23.249 25.765 1.00 95.69 93 MET A O 1
ATOM 754 N N . ILE A 1 94 ? -15.752 21.671 26.805 1.00 95.00 94 ILE A N 1
ATOM 755 C CA . ILE A 1 94 ? -16.728 21.436 27.883 1.00 95.00 94 ILE A CA 1
ATOM 756 C C . ILE A 1 94 ? -16.766 22.628 28.844 1.00 95.00 94 ILE A C 1
ATOM 758 O O . ILE A 1 94 ? -17.837 23.037 29.259 1.00 95.00 94 ILE A O 1
ATOM 762 N N . ARG A 1 95 ? -15.612 23.212 29.193 1.00 95.19 95 ARG A N 1
ATOM 763 C CA . ARG A 1 95 ? -15.538 24.379 30.090 1.00 95.19 95 ARG A CA 1
ATOM 764 C C . ARG A 1 95 ? -16.197 25.622 29.485 1.00 95.19 95 ARG A C 1
ATOM 766 O O . ARG A 1 95 ? -16.668 26.472 30.229 1.00 95.19 95 ARG A O 1
ATOM 773 N N . GLN A 1 96 ? -16.180 25.740 28.162 1.00 95.81 96 GLN A N 1
ATOM 774 C CA . GLN A 1 96 ? -16.882 26.787 27.421 1.00 95.81 96 GLN A CA 1
ATOM 775 C C . GLN A 1 96 ? -18.360 26.434 27.158 1.00 95.81 96 GLN A C 1
ATOM 777 O O . GLN A 1 96 ? -19.047 27.203 26.494 1.00 95.81 96 GLN A O 1
ATOM 782 N N . ASP A 1 97 ? -18.833 25.276 27.636 1.00 90.50 97 ASP A N 1
ATOM 783 C CA . ASP A 1 97 ? -20.179 24.731 27.425 1.00 90.50 97 ASP A CA 1
ATOM 784 C C . ASP A 1 97 ? -20.555 24.473 25.947 1.00 90.50 97 ASP A C 1
ATOM 786 O O . ASP A 1 97 ? -21.725 24.290 25.617 1.00 90.50 97 ASP A O 1
ATOM 790 N N . LEU A 1 98 ? -19.575 24.381 25.033 1.00 93.44 98 LEU A N 1
ATOM 791 C CA . LEU A 1 98 ? -19.814 23.991 23.631 1.00 93.44 98 LEU A CA 1
ATOM 792 C C . LEU A 1 98 ? -20.112 22.491 23.484 1.00 93.44 98 LEU A C 1
ATOM 794 O O . LEU A 1 98 ? -20.707 22.065 22.493 1.00 93.44 98 LEU A O 1
ATOM 798 N N . LEU A 1 99 ? -19.650 21.673 24.432 1.00 91.31 99 LEU A N 1
ATOM 799 C CA . LEU A 1 99 ? -19.876 20.230 24.460 1.00 91.31 99 LEU A CA 1
ATOM 800 C C . LEU A 1 99 ? -20.363 19.804 25.840 1.00 91.31 99 LEU A C 1
ATOM 802 O O . LEU A 1 99 ? -19.720 20.091 26.846 1.00 91.31 99 LEU A O 1
ATOM 806 N N . GLU A 1 100 ? -21.449 19.035 25.880 1.00 89.62 100 GLU A N 1
ATOM 807 C CA . GLU A 1 100 ? -21.921 18.441 27.128 1.00 89.62 100 GLU A CA 1
ATOM 808 C C . GLU A 1 100 ? -20.906 17.396 27.644 1.00 89.62 100 GLU A C 1
ATOM 810 O O . GLU A 1 100 ? -20.322 16.631 26.853 1.00 89.62 100 GLU A O 1
ATOM 815 N N . PRO A 1 101 ? -20.680 17.324 28.971 1.00 91.81 101 PRO A N 1
ATOM 816 C CA . PRO A 1 101 ? -19.928 16.239 29.580 1.00 91.81 101 PRO A CA 1
ATOM 817 C C . PRO A 1 101 ? -20.433 14.867 29.118 1.00 91.81 101 PRO A C 1
ATOM 819 O O . PRO A 1 101 ? -21.631 14.595 29.067 1.00 91.81 101 PRO A O 1
ATOM 822 N N . LEU A 1 102 ? -19.508 13.961 28.788 1.00 87.50 102 LEU A N 1
ATOM 823 C CA . LEU A 1 102 ? -19.901 12.636 28.315 1.00 87.50 102 LEU A CA 1
ATOM 824 C C . LEU A 1 102 ? -20.568 11.848 29.454 1.00 87.50 102 LEU A C 1
ATOM 826 O O . LEU A 1 102 ? -19.959 11.646 30.506 1.00 87.50 102 LEU A O 1
ATOM 830 N N . LYS A 1 103 ? -21.778 11.336 29.211 1.00 86.06 103 LYS A N 1
ATOM 831 C CA . LYS A 1 103 ? -22.488 10.454 30.149 1.00 86.06 103 LYS A CA 1
ATOM 832 C C . LYS A 1 103 ? -21.642 9.213 30.507 1.00 86.06 103 LYS A C 1
ATOM 834 O O . LYS A 1 103 ? -20.902 8.702 29.653 1.00 86.06 103 LYS A O 1
ATOM 839 N N . PRO A 1 104 ? -21.729 8.700 31.750 1.00 86.94 104 PRO A N 1
ATOM 840 C CA . PRO A 1 104 ? -20.918 7.573 32.202 1.00 86.94 104 PRO A CA 1
ATOM 841 C C . PRO A 1 104 ? -21.228 6.294 31.412 1.00 86.94 104 PRO A C 1
ATOM 843 O O . PRO A 1 104 ? -22.379 5.955 31.141 1.00 86.94 104 PRO A O 1
ATOM 846 N N . LYS A 1 105 ? -20.186 5.535 31.054 1.00 89.62 105 LYS A N 1
ATOM 847 C CA . LYS A 1 105 ? -20.341 4.280 30.305 1.00 89.62 105 LYS A CA 1
ATOM 848 C C . LYS A 1 105 ? -20.758 3.138 31.233 1.00 89.62 105 LYS A C 1
ATOM 850 O O . LYS A 1 105 ? -19.903 2.478 31.827 1.00 89.62 105 LYS A O 1
ATOM 855 N N . VAL A 1 106 ? -22.055 2.851 31.287 1.00 88.94 106 VAL A N 1
ATOM 856 C CA . VAL A 1 106 ? -22.594 1.699 32.025 1.00 88.94 106 VAL A CA 1
ATOM 857 C C . VAL A 1 106 ? -22.562 0.434 31.153 1.00 88.94 106 VAL A C 1
ATOM 859 O O . VAL A 1 106 ? -22.869 0.454 29.957 1.00 88.94 106 VAL A O 1
ATOM 862 N N . LYS A 1 107 ? -22.129 -0.679 31.751 1.00 90.00 107 LYS A N 1
ATOM 863 C CA . LYS A 1 107 ? -22.144 -2.031 31.167 1.00 90.00 107 LYS A CA 1
ATOM 864 C C . LYS A 1 107 ? -23.047 -2.918 32.013 1.00 90.00 107 LYS A C 1
ATOM 866 O O . LYS A 1 107 ? -23.137 -2.677 33.213 1.00 90.00 107 LYS A O 1
ATOM 871 N N . MET A 1 108 ? -23.577 -4.001 31.443 1.00 86.94 108 MET A N 1
ATOM 872 C CA . MET A 1 108 ? -24.391 -4.959 32.205 1.00 86.94 108 MET A CA 1
ATOM 873 C C . MET A 1 108 ? -23.644 -5.527 33.425 1.00 86.94 108 MET A C 1
ATOM 875 O O . MET A 1 108 ? -24.195 -5.606 34.513 1.00 86.94 108 MET A O 1
ATOM 879 N N . SER A 1 109 ? -22.336 -5.780 33.290 1.00 8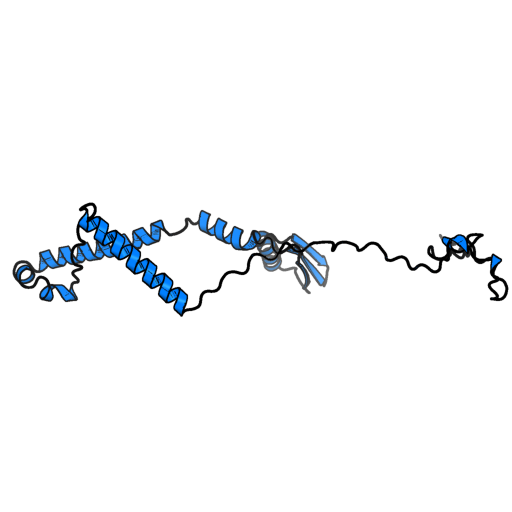7.88 109 SER A N 1
ATOM 880 C CA . SER A 1 109 ? -21.464 -6.213 34.395 1.00 87.88 109 SER A CA 1
ATOM 881 C C . SER A 1 109 ? -21.307 -5.185 35.527 1.00 87.88 109 SER A C 1
ATOM 883 O O . SER A 1 109 ? -20.965 -5.548 36.648 1.00 87.88 109 SER A O 1
ATOM 885 N N . ASN A 1 110 ? -21.494 -3.896 35.229 1.00 87.88 110 ASN A N 1
ATOM 886 C CA . ASN A 1 110 ? -21.299 -2.783 36.164 1.00 87.88 110 ASN A CA 1
ATOM 887 C C . ASN A 1 110 ? -22.629 -2.188 36.651 1.00 87.88 110 ASN A C 1
ATOM 889 O O . ASN A 1 110 ? -22.598 -1.284 37.480 1.00 87.88 110 ASN A O 1
ATOM 893 N N . LEU A 1 111 ? -23.764 -2.699 36.165 1.00 84.50 111 LEU A N 1
ATOM 894 C CA . LEU A 1 111 ? -25.118 -2.228 36.457 1.00 84.50 111 LEU A CA 1
ATOM 895 C C . LEU A 1 111 ? -25.335 -2.030 37.962 1.00 84.50 111 LEU A C 1
ATOM 897 O O . LEU A 1 111 ? -25.506 -0.906 38.423 1.00 84.50 111 LEU A O 1
ATOM 901 N N . MET A 1 112 ? -25.207 -3.115 38.730 1.00 86.12 112 MET A N 1
ATOM 902 C CA . MET A 1 112 ? -25.469 -3.118 40.173 1.00 86.12 112 MET A CA 1
ATOM 903 C C . MET A 1 112 ? -24.471 -2.280 40.978 1.00 86.12 112 MET A C 1
ATOM 905 O O . MET A 1 112 ? -24.774 -1.861 42.089 1.00 86.12 112 MET A O 1
ATOM 909 N N . LYS A 1 113 ? -23.278 -2.013 40.429 1.00 86.12 113 LYS A N 1
ATOM 910 C CA . LYS A 1 113 ? -22.254 -1.196 41.099 1.00 86.12 113 LYS A CA 1
ATOM 911 C C . LYS A 1 113 ? -22.464 0.302 40.898 1.00 86.12 113 LYS A C 1
ATOM 913 O O . LYS A 1 113 ? -22.034 1.077 41.741 1.00 86.12 113 LYS A O 1
ATOM 918 N N . VAL A 1 114 ? -23.047 0.706 39.770 1.00 83.12 114 VAL A N 1
ATOM 919 C CA . VAL A 1 114 ? -23.185 2.121 39.390 1.00 83.12 114 VAL A CA 1
ATOM 920 C C . VAL A 1 114 ? -24.588 2.639 39.691 1.00 83.12 114 VAL A C 1
ATOM 922 O O . VAL A 1 114 ? -24.718 3.753 40.180 1.00 83.12 114 VAL A O 1
ATOM 925 N N . LEU A 1 115 ? -25.619 1.830 39.432 1.00 81.94 115 LEU A N 1
ATOM 926 C CA . LEU A 1 115 ? -27.029 2.212 39.542 1.00 81.94 115 LEU A CA 1
ATOM 927 C C . LEU A 1 115 ? -27.802 1.238 40.444 1.00 81.94 115 LEU A C 1
ATOM 929 O O . LEU A 1 115 ? -28.935 0.886 40.148 1.00 81.94 115 LEU A O 1
ATOM 933 N N . GLY A 1 116 ? -27.197 0.751 41.533 1.00 80.94 116 GLY A N 1
ATOM 934 C CA . GLY A 1 116 ? -27.798 -0.293 42.379 1.00 80.94 116 GLY A CA 1
ATOM 935 C C . GLY A 1 116 ? -29.167 0.075 42.974 1.00 80.94 116 GLY A C 1
ATOM 936 O O . GLY A 1 116 ? -30.062 -0.768 43.023 1.00 80.94 116 GLY A O 1
ATOM 937 N N . SER A 1 117 ? -29.365 1.337 43.368 1.00 81.06 117 SER A N 1
ATOM 938 C CA . SER A 1 117 ? -30.645 1.841 43.888 1.00 81.06 117 SER A CA 1
ATOM 939 C C . SER A 1 117 ? -31.751 1.854 42.828 1.00 81.06 117 SER A C 1
ATOM 941 O O . SER A 1 117 ? -32.875 1.454 43.115 1.00 81.06 117 SER A O 1
ATOM 943 N N . GLU A 1 118 ? -31.427 2.264 41.601 1.00 82.62 118 GLU A N 1
ATOM 944 C CA . GLU A 1 118 ? -32.366 2.345 40.471 1.00 82.62 118 GLU A CA 1
ATOM 945 C C . GLU A 1 118 ? -32.629 0.964 39.851 1.00 82.62 118 GLU A C 1
ATOM 947 O O . GLU A 1 118 ? -33.764 0.628 39.521 1.00 82.62 118 GLU A O 1
ATOM 952 N N . ALA A 1 119 ? -31.599 0.118 39.778 1.00 82.50 119 ALA A N 1
ATOM 953 C CA . ALA A 1 119 ? -31.684 -1.249 39.269 1.00 82.50 119 ALA A CA 1
ATOM 954 C C . ALA A 1 119 ? -32.554 -2.166 40.143 1.00 82.50 119 ALA A C 1
ATOM 956 O O . ALA A 1 119 ? -33.060 -3.170 39.649 1.00 82.50 119 ALA A O 1
ATOM 957 N N . THR A 1 120 ? -32.725 -1.834 41.428 1.00 83.12 120 THR A N 1
ATOM 958 C CA . THR A 1 120 ? -33.601 -2.581 42.346 1.00 83.12 120 THR A CA 1
ATOM 959 C C . THR A 1 120 ? -35.081 -2.258 42.115 1.00 83.12 120 THR A C 1
ATOM 961 O O . THR A 1 120 ? -35.926 -3.108 42.379 1.00 83.12 120 THR A O 1
ATOM 964 N N . GLN A 1 121 ? -35.398 -1.056 41.616 1.00 86.06 121 GLN A N 1
ATOM 965 C CA . GLN A 1 121 ? -36.777 -0.628 41.354 1.00 86.06 121 GLN A CA 1
ATOM 966 C C . GLN A 1 121 ? -37.309 -1.242 40.054 1.00 86.06 121 GLN A C 1
ATOM 968 O O . GLN A 1 121 ? -38.313 -1.942 40.084 1.00 86.06 121 GLN A O 1
ATOM 973 N N . ASP A 1 122 ? -36.596 -1.046 38.938 1.00 86.50 122 ASP A N 1
ATOM 974 C CA . ASP A 1 122 ? -37.020 -1.509 37.608 1.00 86.50 122 ASP A CA 1
ATOM 975 C C . ASP A 1 122 ? -35.854 -2.162 36.832 1.00 86.50 122 ASP A C 1
ATOM 977 O O . ASP A 1 122 ? -35.264 -1.545 35.933 1.00 86.50 122 ASP A O 1
ATOM 981 N N . PRO A 1 123 ? -35.501 -3.429 37.124 1.00 86.50 123 PRO A N 1
ATOM 982 C CA . PRO A 1 123 ? -34.323 -4.076 36.538 1.00 86.50 123 PRO A CA 1
ATOM 983 C C . PRO A 1 123 ? -34.419 -4.229 35.011 1.00 86.50 123 PRO A C 1
ATOM 985 O O . PRO A 1 123 ? -33.437 -4.015 34.300 1.00 86.50 123 PRO A O 1
ATOM 988 N N . THR A 1 124 ? -35.607 -4.549 34.490 1.00 89.25 124 THR A N 1
ATOM 989 C CA . THR A 1 124 ? -35.829 -4.828 33.061 1.00 89.25 124 THR A CA 1
ATOM 990 C C . THR A 1 124 ? -35.711 -3.576 32.193 1.00 89.25 124 THR A C 1
ATOM 992 O O . THR A 1 124 ? -35.150 -3.625 31.097 1.00 89.25 124 THR A O 1
ATOM 995 N N . LYS A 1 125 ? -36.217 -2.435 32.679 1.00 89.50 125 LYS A N 1
ATOM 996 C CA . LYS A 1 125 ? -36.143 -1.157 31.959 1.00 89.50 125 LYS A CA 1
ATOM 997 C C . LYS A 1 125 ? -34.692 -0.698 31.836 1.00 89.50 125 LYS A C 1
ATOM 999 O O . LYS A 1 125 ? -34.234 -0.382 30.740 1.00 89.50 125 LYS A O 1
ATOM 1004 N N . LEU A 1 126 ? -33.954 -0.748 32.944 1.00 86.25 126 LEU A N 1
ATOM 1005 C CA . LEU A 1 126 ? -32.554 -0.342 32.981 1.00 86.25 126 LEU A CA 1
ATOM 1006 C C . LEU A 1 126 ? -31.663 -1.273 32.144 1.00 86.25 126 LEU A C 1
ATOM 1008 O O . LEU A 1 126 ? -30.754 -0.823 31.442 1.00 86.25 126 LEU A O 1
ATOM 1012 N N . GLU A 1 127 ? -31.952 -2.576 32.160 1.00 88.50 127 GLU A N 1
ATOM 1013 C CA . GLU A 1 127 ? -31.304 -3.541 31.274 1.00 88.50 127 GLU A CA 1
ATOM 1014 C C . GLU A 1 127 ? -31.524 -3.187 29.797 1.00 88.50 127 GLU A C 1
ATOM 1016 O O . GLU A 1 127 ? -30.563 -3.159 29.020 1.00 88.50 127 GLU A O 1
ATOM 1021 N N . MET A 1 128 ? -32.768 -2.898 29.405 1.00 91.25 128 MET A N 1
ATOM 1022 C CA . MET A 1 128 ? -33.102 -2.522 28.034 1.00 91.25 128 MET A CA 1
ATOM 1023 C C . MET A 1 128 ? -32.361 -1.249 27.613 1.00 91.25 128 MET A C 1
ATOM 1025 O O . MET A 1 128 ? -31.716 -1.247 26.567 1.00 91.25 128 MET A O 1
ATOM 1029 N N . GLU A 1 129 ? -32.366 -0.206 28.443 1.00 89.75 129 GLU A N 1
ATOM 1030 C CA . GLU A 1 129 ? -31.653 1.049 28.175 1.00 89.75 129 GLU A CA 1
ATOM 1031 C C . GLU A 1 129 ? -30.144 0.832 27.991 1.00 89.75 129 GLU A C 1
ATOM 1033 O O . GLU A 1 129 ? -29.533 1.381 27.073 1.00 89.75 129 GLU A O 1
ATOM 1038 N N . ILE A 1 130 ? -29.522 -0.024 28.805 1.00 90.44 130 ILE A N 1
ATOM 1039 C CA . ILE A 1 130 ? -28.086 -0.315 28.693 1.00 90.44 130 ILE A CA 1
ATOM 1040 C C . ILE A 1 130 ? -27.773 -1.165 27.467 1.00 90.44 130 ILE A C 1
ATOM 1042 O O . ILE A 1 130 ? -26.720 -0.962 26.853 1.00 90.44 130 ILE A O 1
ATOM 1046 N N . ARG A 1 131 ? -28.653 -2.103 27.098 1.00 92.50 131 ARG A N 1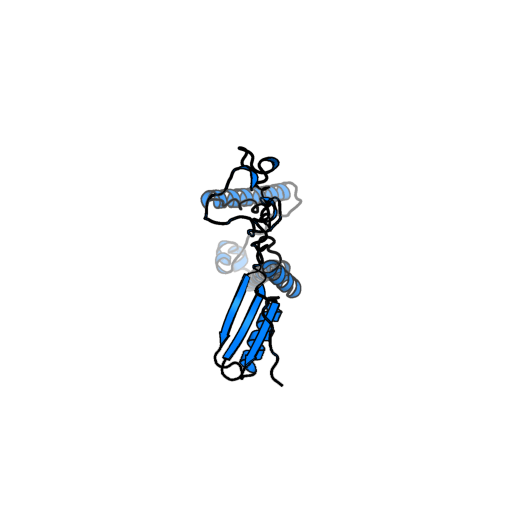
ATOM 1047 C CA . ARG A 1 131 ? -28.532 -2.870 25.850 1.00 92.50 131 ARG A CA 1
ATOM 1048 C C . ARG A 1 131 ? -28.658 -1.949 24.639 1.00 92.50 131 ARG A C 1
ATOM 1050 O O . ARG A 1 131 ? -27.811 -2.031 23.755 1.00 92.50 131 ARG A O 1
ATOM 1057 N N . VAL A 1 132 ? -29.621 -1.027 24.638 1.00 94.06 132 VAL A N 1
ATOM 1058 C CA . VAL A 1 132 ? -29.783 -0.007 23.588 1.00 94.06 132 VAL A CA 1
ATOM 1059 C C . VAL A 1 132 ? -28.544 0.882 23.509 1.00 94.06 132 VAL A C 1
ATOM 1061 O O . VAL A 1 132 ? -27.935 0.978 22.451 1.00 94.06 132 VAL A O 1
ATOM 1064 N N . ALA A 1 133 ? -28.078 1.435 24.630 1.00 91.88 133 ALA A N 1
ATOM 1065 C CA . ALA A 1 133 ? -26.867 2.254 24.660 1.00 91.88 133 ALA A CA 1
ATOM 1066 C C . ALA A 1 133 ? -25.605 1.464 24.258 1.00 91.88 133 ALA A C 1
ATOM 1068 O O . ALA A 1 133 ? -24.620 2.038 23.791 1.00 91.88 133 ALA A O 1
ATOM 1069 N N . ALA A 1 134 ? -25.575 0.146 24.480 1.00 93.56 134 ALA A N 1
ATOM 1070 C CA . ALA A 1 134 ? -24.497 -0.716 24.010 1.00 93.56 134 ALA A CA 1
ATOM 1071 C C . ALA A 1 134 ? -24.551 -0.938 22.499 1.00 93.56 134 ALA A C 1
ATOM 1073 O O . ALA A 1 134 ? -23.513 -0.770 21.858 1.00 93.56 134 ALA A O 1
ATOM 1074 N N . ALA A 1 135 ? -25.732 -1.231 21.958 1.00 95.06 135 ALA A N 1
ATOM 1075 C CA . ALA A 1 135 ? -25.963 -1.361 20.526 1.00 95.06 135 ALA A CA 1
ATOM 1076 C C . ALA A 1 135 ? -25.658 -0.048 19.792 1.00 95.06 135 ALA A C 1
ATOM 1078 O O . ALA A 1 135 ? -24.940 -0.057 18.803 1.00 95.06 135 ALA A O 1
ATOM 1079 N N . GLU A 1 136 ? -26.083 1.099 20.326 1.00 94.69 136 GLU A N 1
ATOM 1080 C CA . GLU A 1 136 ? -25.771 2.419 19.768 1.00 94.69 136 GLU A CA 1
ATOM 1081 C C . GLU A 1 136 ? -24.257 2.681 19.739 1.00 94.69 136 GLU A C 1
ATOM 1083 O O . GLU A 1 136 ? -23.714 3.175 18.753 1.00 94.69 136 GLU A O 1
ATOM 1088 N N . ARG A 1 137 ? -23.530 2.296 20.798 1.00 93.44 137 ARG A N 1
ATOM 1089 C CA . ARG A 1 137 ? -22.061 2.402 20.836 1.00 93.44 137 ARG A CA 1
ATOM 1090 C C . ARG A 1 137 ? -21.380 1.518 19.794 1.00 93.44 137 ARG A C 1
ATOM 1092 O O . ARG A 1 137 ? -20.340 1.913 19.263 1.00 93.44 137 ARG A O 1
ATOM 1099 N N . GLU A 1 138 ? -21.911 0.325 19.564 1.00 94.94 138 GLU A N 1
ATOM 1100 C CA . GLU A 1 138 ? -21.419 -0.599 18.546 1.00 94.94 138 GLU A CA 1
ATOM 1101 C C . GLU A 1 138 ? -21.716 -0.070 17.142 1.00 94.94 138 GLU A C 1
ATOM 1103 O O . GLU A 1 138 ? -20.794 0.047 16.335 1.00 94.94 138 GLU A O 1
ATOM 1108 N N . GLN A 1 139 ? -22.944 0.383 16.898 1.00 96.56 139 GLN A N 1
ATOM 1109 C CA . GLN A 1 139 ? -23.356 0.995 15.641 1.00 96.56 139 GLN A CA 1
ATOM 1110 C C . GLN A 1 139 ? -22.511 2.232 15.328 1.00 96.56 139 GLN A C 1
ATOM 1112 O O . GLN A 1 139 ? -21.880 2.291 14.283 1.00 96.56 139 GLN A O 1
ATOM 1117 N N . ALA A 1 140 ? -22.330 3.150 16.282 1.00 95.75 140 ALA A N 1
ATOM 1118 C CA . ALA A 1 140 ? -21.473 4.323 16.105 1.00 95.75 140 ALA A CA 1
ATOM 1119 C C . ALA A 1 140 ? -19.987 3.974 15.877 1.00 95.75 140 ALA A C 1
ATOM 1121 O O . ALA A 1 140 ? -19.210 4.799 15.384 1.00 95.75 140 ALA A O 1
ATOM 1122 N N . HIS A 1 141 ? -19.529 2.784 16.283 1.00 96.69 141 HIS A N 1
ATOM 1123 C CA . HIS A 1 141 ? -18.206 2.281 15.915 1.00 96.69 141 HIS A CA 1
ATOM 1124 C C . HIS A 1 141 ? -18.192 1.768 14.472 1.00 96.69 141 HIS A C 1
ATOM 1126 O O . HIS A 1 141 ? -17.278 2.123 13.726 1.00 96.69 141 HIS A O 1
ATOM 1132 N N . VAL A 1 142 ? -19.204 0.994 14.079 1.00 97.06 142 VAL A N 1
ATOM 1133 C CA . VAL A 1 142 ? -19.387 0.505 12.709 1.00 97.06 142 VAL A CA 1
ATOM 1134 C C . VAL A 1 142 ? -19.531 1.672 11.734 1.00 97.06 142 VAL A C 1
ATOM 1136 O O . VAL A 1 142 ? -18.740 1.753 10.804 1.00 97.06 142 VAL A O 1
ATOM 1139 N N . ASP A 1 143 ? -20.402 2.643 11.995 1.00 96.94 143 ASP A N 1
ATOM 1140 C CA . ASP A 1 143 ? -20.624 3.822 11.148 1.00 96.94 143 ASP A CA 1
ATOM 1141 C C . ASP A 1 143 ? -19.344 4.653 10.980 1.00 96.94 143 ASP A C 1
ATOM 1143 O O . ASP A 1 143 ? -19.025 5.135 9.891 1.00 96.94 143 ASP A O 1
ATOM 1147 N N . ARG A 1 144 ? -18.537 4.778 12.044 1.00 95.75 144 ARG A N 1
ATOM 1148 C CA . ARG A 1 144 ? -17.230 5.454 11.975 1.00 95.75 144 ARG A CA 1
ATOM 1149 C C . ARG A 1 144 ? -16.223 4.682 11.121 1.00 95.75 144 ARG A C 1
ATOM 1151 O O . ARG A 1 144 ? -15.335 5.292 10.532 1.00 95.75 144 ARG A O 1
ATOM 1158 N N . ASN A 1 145 ? -16.311 3.356 11.088 1.00 95.88 145 ASN A N 1
ATOM 1159 C CA . ASN A 1 145 ? -15.460 2.535 10.233 1.00 95.88 145 ASN A CA 1
ATOM 1160 C C . ASN A 1 145 ? -15.950 2.564 8.788 1.00 95.88 145 ASN A C 1
ATOM 1162 O O . ASN A 1 145 ? -15.128 2.735 7.899 1.00 95.88 145 ASN A O 1
ATOM 1166 N N . LEU A 1 146 ? -17.263 2.482 8.566 1.00 93.62 146 LEU A N 1
ATOM 1167 C CA . LEU A 1 146 ? -17.892 2.576 7.250 1.00 93.62 146 LEU A CA 1
ATOM 1168 C C . LEU A 1 146 ? -17.608 3.926 6.590 1.00 93.62 146 LEU A C 1
ATOM 1170 O O . LEU A 1 146 ? -17.172 3.961 5.451 1.00 93.62 146 LEU A O 1
ATOM 1174 N N . SER A 1 147 ? -17.735 5.032 7.325 1.00 93.88 147 SER A N 1
ATOM 1175 C CA . SER A 1 147 ? -17.384 6.373 6.821 1.00 93.88 147 SER A CA 1
ATOM 1176 C C . SER A 1 147 ? -15.890 6.573 6.537 1.00 93.88 147 SER A C 1
ATOM 1178 O O . SER A 1 147 ? -15.526 7.503 5.826 1.00 93.88 147 SER A O 1
ATOM 1180 N N . ARG A 1 148 ? -15.010 5.731 7.097 1.00 91.81 148 ARG A N 1
ATOM 1181 C CA . ARG A 1 148 ? -13.564 5.720 6.795 1.00 91.81 148 ARG A CA 1
ATOM 1182 C C . ARG A 1 148 ? -13.178 4.684 5.748 1.00 91.81 148 ARG A C 1
ATOM 1184 O O . ARG A 1 148 ? -12.035 4.695 5.292 1.00 91.81 148 ARG A O 1
ATOM 1191 N N . MET A 1 149 ? -14.068 3.743 5.454 1.00 93.00 149 MET A N 1
ATOM 1192 C CA . MET A 1 149 ? -13.827 2.697 4.481 1.00 93.00 149 MET A CA 1
ATOM 1193 C C . MET A 1 149 ? -13.816 3.352 3.106 1.00 93.00 149 MET A C 1
ATOM 1195 O O . MET A 1 149 ? -14.738 4.084 2.760 1.00 93.00 149 MET A O 1
ATOM 1199 N N . LEU A 1 150 ? -12.749 3.109 2.349 1.00 93.06 150 LEU A N 1
ATOM 1200 C CA . LEU A 1 150 ? -12.683 3.563 0.969 1.00 93.06 150 LEU A CA 1
ATOM 1201 C C . LEU A 1 150 ? -13.774 2.846 0.175 1.00 93.06 150 LEU A C 1
ATOM 1203 O O . LEU A 1 150 ? -14.035 1.654 0.380 1.00 93.06 150 LEU A O 1
ATOM 1207 N N . THR A 1 151 ? -14.400 3.570 -0.742 1.00 92.31 151 THR A N 1
ATOM 1208 C CA . THR A 1 151 ? -15.305 2.958 -1.708 1.00 92.31 151 THR A CA 1
ATOM 1209 C C . THR A 1 151 ? -14.531 1.949 -2.567 1.00 92.31 151 THR A C 1
ATOM 1211 O O . THR A 1 151 ? -13.321 2.092 -2.763 1.00 92.31 151 THR A O 1
ATOM 1214 N N . PRO A 1 152 ? -15.191 0.919 -3.126 1.00 92.50 152 PRO A N 1
ATOM 1215 C CA . PRO A 1 152 ? -14.514 -0.053 -3.984 1.00 92.50 152 PRO A CA 1
ATOM 1216 C C . PRO A 1 152 ? -13.765 0.587 -5.163 1.00 92.50 152 PRO A C 1
ATOM 1218 O O . PRO A 1 152 ? -12.734 0.071 -5.582 1.00 92.50 152 PRO A O 1
ATOM 1221 N N . ALA A 1 153 ? -14.260 1.720 -5.674 1.00 91.06 153 ALA A N 1
ATOM 1222 C CA . ALA A 1 153 ? -13.595 2.489 -6.721 1.00 91.06 153 ALA A CA 1
ATOM 1223 C C . ALA A 1 153 ? -12.305 3.160 -6.217 1.00 91.06 153 ALA A C 1
ATOM 1225 O O . ALA A 1 153 ? -11.255 2.995 -6.830 1.00 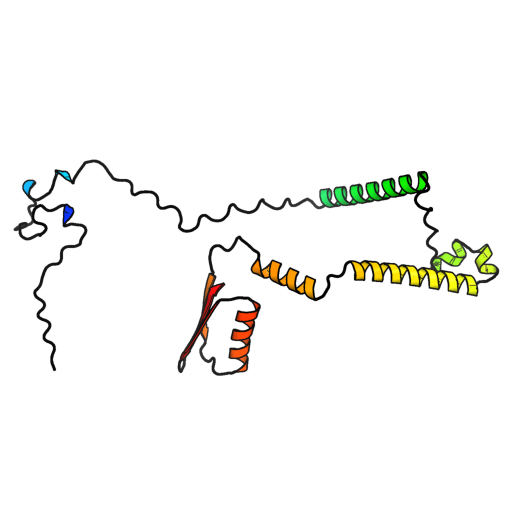91.06 153 ALA A O 1
ATOM 12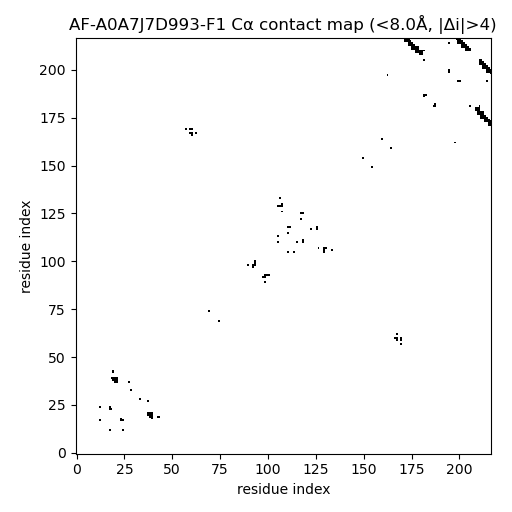26 N N . GLU A 1 154 ? -12.348 3.836 -5.065 1.00 92.69 154 GLU A N 1
ATOM 1227 C CA . GLU A 1 154 ? -11.165 4.463 -4.455 1.00 92.69 154 GLU A CA 1
ATOM 1228 C C . GLU A 1 154 ? -10.111 3.431 -4.027 1.00 92.69 154 GLU A C 1
ATOM 1230 O O . GLU A 1 154 ? -8.912 3.703 -4.089 1.00 92.69 154 GLU A O 1
ATOM 1235 N N . CYS A 1 155 ? -10.536 2.237 -3.599 1.00 92.25 155 CYS A N 1
ATOM 1236 C CA . CYS A 1 155 ? -9.625 1.124 -3.333 1.00 92.25 155 CYS A CA 1
ATOM 1237 C C . CYS A 1 155 ? -8.838 0.740 -4.589 1.00 92.25 155 CYS A C 1
ATOM 1239 O O . CYS A 1 155 ? -7.613 0.679 -4.517 1.00 92.25 155 CYS A O 1
ATOM 1241 N N . ARG A 1 156 ? -9.521 0.552 -5.729 1.00 88.94 156 ARG A N 1
ATOM 1242 C CA . ARG A 1 156 ? -8.870 0.233 -7.012 1.00 88.94 156 ARG A CA 1
ATOM 1243 C C . ARG A 1 156 ? -7.914 1.337 -7.442 1.00 88.94 156 ARG A C 1
ATOM 1245 O O . ARG A 1 156 ? -6.766 1.052 -7.742 1.00 88.94 156 ARG A O 1
ATOM 1252 N N . GLU A 1 157 ? -8.329 2.601 -7.369 1.00 89.69 157 GLU A N 1
ATOM 1253 C CA . GLU A 1 157 ? -7.457 3.731 -7.720 1.00 89.69 157 GLU A CA 1
ATOM 1254 C C . GLU A 1 157 ? -6.213 3.800 -6.817 1.00 89.69 157 GLU A C 1
ATOM 1256 O O . GLU A 1 157 ? -5.107 4.110 -7.258 1.00 89.69 157 GLU A O 1
ATOM 1261 N N . LYS A 1 158 ? -6.363 3.507 -5.522 1.00 91.62 158 LYS A N 1
ATOM 1262 C CA . LYS A 1 158 ? -5.236 3.458 -4.586 1.00 91.62 158 LYS A CA 1
ATOM 1263 C C . LYS A 1 158 ? -4.294 2.285 -4.869 1.00 91.62 158 LYS A C 1
ATOM 1265 O O . LYS A 1 158 ? -3.088 2.444 -4.689 1.00 91.62 158 LYS A O 1
ATOM 1270 N N . GLU A 1 159 ? -4.828 1.133 -5.263 1.00 88.81 159 GLU A N 1
ATOM 1271 C CA . GLU A 1 159 ? -4.046 -0.031 -5.688 1.00 88.81 159 GLU A CA 1
ATOM 1272 C C . GLU A 1 159 ? -3.284 0.260 -6.984 1.00 88.81 159 GLU A C 1
ATOM 1274 O O . GLU A 1 159 ? -2.073 0.052 -7.020 1.00 88.81 159 GLU A O 1
ATOM 1279 N N . GLU A 1 160 ? -3.951 0.839 -7.985 1.00 86.50 160 GLU A N 1
ATOM 1280 C CA . GLU A 1 160 ? -3.337 1.251 -9.250 1.00 86.50 160 GLU A CA 1
ATOM 1281 C C . GLU A 1 160 ? -2.208 2.261 -9.024 1.00 86.50 160 GLU A C 1
ATOM 1283 O O . GLU A 1 160 ? -1.085 2.041 -9.466 1.00 86.50 160 GLU A O 1
ATOM 1288 N N . ARG A 1 161 ? -2.452 3.327 -8.256 1.00 87.31 161 ARG A N 1
ATOM 1289 C CA . ARG A 1 161 ? -1.418 4.317 -7.909 1.00 87.31 161 ARG A CA 1
ATOM 1290 C C . ARG A 1 161 ? -0.227 3.699 -7.184 1.00 87.31 161 ARG A C 1
ATOM 1292 O O . ARG A 1 161 ? 0.909 4.078 -7.427 1.00 87.31 161 ARG A O 1
ATOM 1299 N N . LYS A 1 162 ? -0.457 2.734 -6.290 1.00 85.50 162 LYS A N 1
ATOM 1300 C CA . LYS A 1 162 ? 0.639 2.053 -5.586 1.00 85.50 162 LYS A CA 1
ATOM 1301 C C . LYS A 1 162 ? 1.499 1.211 -6.534 1.00 85.50 162 LYS A C 1
ATOM 1303 O O . LYS A 1 162 ? 2.680 1.047 -6.260 1.00 85.50 162 LYS A O 1
ATOM 1308 N N . LEU A 1 163 ? 0.898 0.626 -7.567 1.00 80.56 163 LEU A N 1
ATOM 1309 C CA . LEU A 1 163 ? 1.596 -0.261 -8.492 1.00 80.56 163 LEU A CA 1
ATOM 1310 C C . LEU A 1 163 ? 2.291 0.506 -9.627 1.00 80.56 163 LEU A C 1
ATOM 1312 O O . LEU A 1 163 ? 3.325 0.051 -10.100 1.00 80.56 163 LEU A O 1
ATOM 1316 N N . PHE A 1 164 ? 1.742 1.653 -10.043 1.00 76.31 164 PHE A N 1
ATOM 1317 C CA . PHE A 1 164 ? 2.147 2.329 -11.281 1.00 76.31 164 PHE A CA 1
ATOM 1318 C C . PHE A 1 164 ? 2.707 3.749 -11.123 1.00 76.31 164 PHE A C 1
ATOM 1320 O O . PHE A 1 164 ? 3.357 4.219 -12.051 1.00 76.31 164 PHE A O 1
ATOM 1327 N N . ASP A 1 165 ? 2.493 4.440 -9.997 1.00 69.25 165 ASP A N 1
ATOM 1328 C CA . ASP A 1 165 ? 2.940 5.837 -9.833 1.00 69.25 165 ASP A CA 1
ATOM 1329 C C . ASP A 1 165 ? 4.336 5.964 -9.192 1.00 69.25 165 ASP A C 1
ATOM 1331 O O . ASP A 1 165 ? 4.673 7.042 -8.706 1.00 69.25 165 ASP A O 1
ATOM 1335 N N . ASP A 1 166 ? 5.160 4.910 -9.160 1.00 65.50 166 ASP A N 1
ATOM 1336 C CA . ASP A 1 166 ? 6.532 5.008 -8.648 1.00 65.50 166 ASP A CA 1
ATOM 1337 C C . ASP A 1 166 ? 7.443 5.677 -9.703 1.00 65.50 166 ASP A C 1
ATOM 1339 O O . ASP A 1 166 ? 7.821 5.047 -10.689 1.00 65.50 166 ASP A O 1
ATOM 1343 N N . PRO A 1 167 ? 7.870 6.945 -9.520 1.00 59.06 167 PRO A N 1
ATOM 1344 C CA . PRO A 1 167 ? 8.660 7.675 -10.518 1.00 59.06 167 PRO A CA 1
ATOM 1345 C C . PRO A 1 167 ? 10.140 7.250 -10.538 1.00 59.06 167 PRO A C 1
ATOM 1347 O O . PRO A 1 167 ? 10.962 7.887 -11.195 1.00 59.06 167 PRO A O 1
ATOM 1350 N N . SER A 1 168 ? 10.515 6.235 -9.752 1.00 59.44 168 SER A N 1
ATOM 1351 C CA . SER A 1 168 ? 11.904 5.802 -9.569 1.00 59.44 168 SER A CA 1
ATOM 1352 C C . SER A 1 168 ? 12.387 4.804 -10.618 1.00 59.44 168 SER A C 1
ATOM 1354 O O . SER A 1 168 ? 13.595 4.619 -10.757 1.00 59.44 168 SER A O 1
ATOM 1356 N N . THR A 1 169 ? 11.483 4.155 -11.348 1.00 60.78 169 THR A N 1
ATOM 1357 C CA . THR A 1 169 ? 11.804 3.194 -12.411 1.00 60.78 169 THR A CA 1
ATOM 1358 C C . THR A 1 169 ? 12.011 3.928 -13.733 1.00 60.78 169 THR A C 1
ATOM 1360 O O . THR A 1 169 ? 11.172 3.916 -14.625 1.00 60.78 169 THR A O 1
ATOM 1363 N N . LEU A 1 170 ? 13.150 4.613 -13.856 1.00 61.03 170 LEU A N 1
ATOM 1364 C CA . LEU A 1 170 ? 13.615 5.138 -15.149 1.00 61.03 170 LEU A CA 1
ATOM 1365 C C . LEU A 1 170 ? 14.176 4.032 -16.056 1.00 61.03 170 LEU A C 1
ATOM 1367 O O . LEU A 1 170 ? 14.341 4.240 -17.254 1.00 61.03 170 LEU A O 1
ATOM 1371 N N . GLU A 1 171 ? 14.486 2.872 -15.480 1.00 70.06 171 GLU A N 1
ATOM 1372 C CA . GLU A 1 171 ? 14.955 1.691 -16.192 1.00 70.06 171 GLU A CA 1
ATOM 1373 C C . GLU A 1 171 ? 13.794 0.714 -16.343 1.00 70.06 171 GLU A C 1
ATOM 1375 O O . GLU A 1 171 ? 13.236 0.248 -15.348 1.00 70.06 171 GLU A O 1
ATOM 1380 N N . THR A 1 172 ? 13.436 0.404 -17.585 1.00 77.00 172 THR A N 1
ATOM 1381 C CA . THR A 1 172 ? 12.446 -0.627 -17.877 1.00 77.00 172 THR A CA 1
ATOM 1382 C C . THR A 1 172 ? 13.110 -1.997 -17.794 1.00 77.00 172 THR A C 1
ATOM 1384 O O . THR A 1 172 ? 14.111 -2.249 -18.474 1.00 77.00 172 THR A O 1
ATOM 1387 N N . ILE A 1 173 ? 12.592 -2.886 -16.944 1.00 86.31 173 ILE A N 1
ATOM 1388 C CA . ILE A 1 173 ? 13.200 -4.198 -16.732 1.00 86.31 173 ILE A CA 1
ATOM 1389 C C . ILE A 1 173 ? 12.641 -5.152 -17.781 1.00 86.31 173 ILE A C 1
ATOM 1391 O O . ILE A 1 173 ? 11.448 -5.437 -17.832 1.00 86.31 173 ILE A O 1
ATOM 1395 N N . VAL A 1 174 ? 13.529 -5.689 -18.616 1.00 91.12 174 VAL A N 1
ATOM 1396 C CA . VAL A 1 174 ? 13.158 -6.687 -19.621 1.00 91.12 174 VAL A CA 1
ATOM 1397 C C . VAL A 1 174 ? 13.482 -8.082 -19.098 1.00 91.12 174 VAL A C 1
ATOM 1399 O O . VAL A 1 174 ? 14.637 -8.410 -18.824 1.00 91.12 174 VAL A O 1
ATOM 1402 N N . SER A 1 175 ? 12.458 -8.922 -18.985 1.00 91.94 175 SER A N 1
ATOM 1403 C CA . SER A 1 175 ? 12.561 -10.332 -18.614 1.00 91.94 175 SER A CA 1
ATOM 1404 C C . SER A 1 175 ? 12.243 -11.221 -19.812 1.00 91.94 175 SER A C 1
ATOM 1406 O O . SER A 1 175 ? 11.229 -11.044 -20.486 1.00 91.94 175 SER A O 1
ATOM 1408 N N . VAL A 1 176 ? 13.104 -12.206 -20.076 1.00 94.88 176 VAL A N 1
ATOM 1409 C CA . VAL A 1 176 ? 12.935 -13.158 -21.181 1.00 94.88 176 VAL A CA 1
ATOM 1410 C C . VAL A 1 176 ? 12.784 -14.564 -20.619 1.00 94.88 176 VAL A C 1
ATOM 1412 O O . VAL A 1 176 ? 13.667 -15.068 -19.925 1.00 94.88 176 VAL A O 1
ATOM 1415 N N . TYR A 1 177 ? 11.676 -15.215 -20.953 1.00 94.00 177 TYR A N 1
ATOM 1416 C CA . TYR A 1 177 ? 11.347 -16.563 -20.511 1.00 94.00 177 TYR A CA 1
ATOM 1417 C C . TYR A 1 177 ? 11.382 -17.536 -21.683 1.00 94.00 177 TYR A C 1
ATOM 1419 O O . TYR A 1 177 ? 10.780 -17.296 -22.729 1.00 94.00 177 TYR A O 1
ATOM 1427 N N . LYS A 1 178 ? 12.050 -18.673 -21.482 1.00 93.75 178 LYS A N 1
ATOM 1428 C CA . LYS A 1 178 ? 11.996 -19.821 -22.389 1.00 93.75 178 LYS A CA 1
ATOM 1429 C C . LYS A 1 178 ? 11.021 -20.853 -21.828 1.00 93.75 178 LYS A C 1
ATOM 1431 O O . LYS A 1 178 ? 11.205 -21.330 -20.710 1.00 93.75 178 LYS A O 1
ATOM 1436 N N . ILE A 1 179 ? 10.027 -21.228 -22.623 1.00 92.69 179 ILE A N 1
ATOM 1437 C CA . ILE A 1 179 ? 8.990 -22.205 -22.285 1.00 92.69 179 ILE A CA 1
ATOM 1438 C C . ILE A 1 179 ? 9.037 -23.327 -23.329 1.00 92.69 179 ILE A C 1
ATOM 1440 O O . ILE A 1 179 ? 9.164 -23.057 -24.518 1.00 92.69 179 ILE A O 1
ATOM 1444 N N . ASN A 1 180 ? 8.964 -24.590 -22.905 1.00 90.06 180 ASN A N 1
ATOM 1445 C CA . ASN A 1 180 ? 9.010 -25.721 -23.843 1.00 90.06 180 ASN A CA 1
ATOM 1446 C C . ASN A 1 180 ? 7.688 -25.882 -24.610 1.00 90.06 180 ASN A C 1
ATOM 1448 O O . ASN A 1 180 ? 7.706 -26.085 -25.817 1.00 90.06 180 ASN A O 1
ATOM 1452 N N . ASP A 1 181 ? 6.551 -25.755 -23.921 1.00 86.62 181 ASP A N 1
ATOM 1453 C CA . ASP A 1 181 ? 5.226 -25.864 -24.529 1.00 86.62 181 ASP A CA 1
ATOM 1454 C C . ASP A 1 181 ? 4.273 -24.808 -23.946 1.00 86.62 181 ASP A C 1
ATOM 1456 O O . ASP A 1 181 ? 4.052 -24.753 -22.734 1.00 86.62 181 ASP A O 1
ATOM 1460 N N . LEU A 1 182 ? 3.734 -23.954 -24.820 1.00 86.75 182 LEU A N 1
ATOM 1461 C CA . LEU A 1 182 ? 2.735 -22.925 -24.510 1.00 86.75 182 LEU A CA 1
ATOM 1462 C C . LEU A 1 182 ? 1.439 -23.150 -25.314 1.00 86.75 182 LEU A C 1
ATOM 1464 O O . LEU A 1 182 ? 0.686 -22.217 -25.569 1.00 86.75 182 LEU A O 1
ATOM 1468 N N . SER A 1 183 ? 1.153 -24.390 -25.717 1.00 86.94 183 SER A N 1
ATOM 1469 C CA . SER A 1 183 ? -0.029 -24.707 -26.534 1.00 86.94 183 SER A CA 1
ATOM 1470 C C . SER A 1 183 ? -1.344 -24.666 -25.742 1.00 86.94 183 SER A C 1
ATOM 1472 O O . SER A 1 183 ? -2.424 -24.553 -26.320 1.00 86.94 183 SER A O 1
ATOM 1474 N N . HIS A 1 184 ? -1.285 -24.766 -24.407 1.00 90.88 184 HIS A N 1
ATOM 1475 C CA . HIS A 1 184 ? -2.485 -24.828 -23.573 1.00 90.88 184 HIS A CA 1
ATOM 1476 C C . HIS A 1 184 ? -3.171 -23.446 -23.449 1.00 90.88 184 HIS A C 1
ATOM 1478 O O . HIS A 1 184 ? -2.576 -22.519 -22.886 1.00 90.88 184 HIS A O 1
ATOM 1484 N N . PRO A 1 185 ? -4.465 -23.308 -23.816 1.00 91.69 185 PRO A N 1
ATOM 1485 C CA . PRO A 1 185 ? -5.157 -22.013 -23.863 1.00 91.69 185 PRO A CA 1
ATOM 1486 C C . PRO A 1 185 ? -5.250 -21.315 -22.500 1.00 91.69 185 PRO A C 1
ATOM 1488 O O . PRO A 1 185 ? -5.031 -20.113 -22.408 1.00 91.69 185 PRO A O 1
ATOM 1491 N N . ASN A 1 186 ? -5.491 -22.057 -21.413 1.00 93.44 186 ASN A N 1
ATOM 1492 C CA . ASN A 1 186 ? -5.504 -21.476 -20.061 1.00 93.44 186 ASN A CA 1
ATOM 1493 C C . ASN A 1 186 ? -4.164 -20.845 -19.651 1.00 93.44 186 ASN A C 1
ATOM 1495 O O . ASN A 1 186 ? -4.163 -19.853 -18.928 1.00 93.44 186 ASN A O 1
ATOM 1499 N N . THR A 1 187 ? -3.029 -21.417 -20.062 1.00 89.75 187 THR A N 1
ATOM 1500 C CA . THR A 1 187 ? -1.710 -20.859 -19.735 1.00 89.75 187 THR A CA 1
ATOM 1501 C C . THR A 1 187 ? -1.463 -19.596 -20.548 1.00 89.75 187 THR A C 1
ATOM 1503 O O . THR A 1 187 ? -1.043 -18.593 -19.982 1.00 89.75 187 THR A O 1
ATOM 1506 N N . HIS A 1 188 ? -1.816 -19.615 -21.836 1.00 89.94 188 HIS A N 1
ATOM 1507 C CA . HIS A 1 188 ? -1.774 -18.433 -22.693 1.00 89.94 188 HIS A CA 1
ATOM 1508 C C . HIS A 1 188 ? -2.641 -17.292 -22.135 1.00 89.94 188 HIS A C 1
ATOM 1510 O O . HIS A 1 188 ? -2.165 -16.172 -21.987 1.00 89.94 188 HIS A O 1
ATOM 1516 N N . PHE A 1 189 ? -3.883 -17.589 -21.738 1.00 93.69 189 PHE A N 1
ATOM 1517 C CA . PHE A 1 189 ? -4.796 -16.612 -21.140 1.00 93.69 189 PHE A CA 1
ATOM 1518 C C . PHE A 1 189 ? -4.251 -16.018 -19.836 1.00 93.69 189 PHE A C 1
ATOM 1520 O O . PHE A 1 189 ? -4.347 -14.817 -19.623 1.00 93.69 189 PHE A O 1
ATOM 1527 N N . LYS A 1 190 ? -3.639 -16.838 -18.970 1.00 93.31 190 LYS A N 1
ATOM 1528 C CA . LYS A 1 190 ? -3.010 -16.342 -17.735 1.00 93.31 190 LYS A CA 1
ATOM 1529 C C . LYS A 1 190 ? -1.858 -15.387 -18.017 1.00 93.31 190 LYS A C 1
ATOM 1531 O O . LYS A 1 190 ? -1.731 -14.400 -17.305 1.00 93.31 190 LYS A O 1
ATOM 1536 N N . VAL A 1 191 ? -1.024 -15.691 -19.012 1.00 91.94 191 VAL A N 1
ATOM 1537 C CA . VAL A 1 191 ? 0.080 -14.806 -19.405 1.00 91.94 191 VAL A CA 1
ATOM 1538 C C . VAL A 1 191 ? -0.482 -13.479 -19.916 1.00 91.94 191 VAL A C 1
ATOM 1540 O O . VAL A 1 191 ? -0.081 -12.441 -19.405 1.00 91.94 191 VAL A O 1
ATOM 1543 N N . ASP A 1 192 ? -1.461 -13.518 -20.823 1.00 91.62 192 ASP A N 1
ATOM 1544 C CA . ASP A 1 192 ? -2.079 -12.325 -21.419 1.00 91.62 192 ASP A CA 1
ATOM 1545 C C . ASP A 1 192 ? -2.782 -11.434 -20.375 1.00 91.62 192 ASP A C 1
ATOM 1547 O O . ASP A 1 192 ? -2.451 -10.257 -20.216 1.00 91.62 192 ASP A O 1
ATOM 1551 N N . VAL A 1 193 ? -3.677 -12.003 -19.562 1.00 94.25 193 VAL A N 1
ATOM 1552 C CA . VAL A 1 193 ? -4.386 -11.245 -18.517 1.00 94.25 193 VAL A CA 1
ATOM 1553 C C . VAL A 1 193 ? -3.417 -10.671 -17.489 1.00 94.25 193 VAL A C 1
ATOM 1555 O O . VAL A 1 193 ? -3.528 -9.502 -17.139 1.00 94.25 193 VAL A O 1
ATOM 1558 N N . ASN A 1 194 ? -2.421 -11.443 -17.049 1.00 92.75 194 ASN A N 1
ATOM 1559 C CA . ASN A 1 194 ? -1.451 -10.950 -16.073 1.00 92.75 194 ASN A CA 1
ATOM 1560 C C . ASN A 1 194 ? -0.570 -9.828 -16.648 1.00 92.75 194 ASN A C 1
ATOM 1562 O O . ASN A 1 194 ? -0.179 -8.928 -15.906 1.00 92.75 194 ASN A O 1
ATOM 1566 N N . THR A 1 195 ? -0.262 -9.852 -17.951 1.00 91.12 195 THR A N 1
ATOM 1567 C CA . THR A 1 195 ? 0.420 -8.721 -18.598 1.00 91.12 195 THR A CA 1
ATOM 1568 C C . THR A 1 195 ? -0.466 -7.477 -18.644 1.00 91.12 195 THR A C 1
ATOM 1570 O O . THR A 1 195 ? 0.009 -6.392 -18.316 1.00 91.12 195 THR A O 1
ATOM 1573 N N . GLN A 1 196 ? -1.763 -7.625 -18.939 1.00 89.50 196 GLN A N 1
ATOM 1574 C CA . GLN A 1 196 ? -2.715 -6.509 -18.978 1.00 89.50 196 GLN A CA 1
ATOM 1575 C C . GLN A 1 196 ? -2.964 -5.901 -17.587 1.00 89.50 196 GLN A C 1
ATOM 1577 O O . GLN A 1 196 ? -2.914 -4.682 -17.431 1.00 89.50 196 GLN A O 1
ATOM 1582 N N . GLU A 1 197 ? -3.185 -6.735 -16.567 1.00 89.50 197 GLU A N 1
ATOM 1583 C CA . GLU A 1 197 ? -3.439 -6.300 -15.185 1.00 89.50 197 GLU A CA 1
ATOM 1584 C C . GLU A 1 197 ? -2.251 -5.533 -14.586 1.00 89.50 197 GLU A C 1
ATOM 1586 O O . GLU A 1 197 ? -2.450 -4.552 -13.873 1.00 89.50 197 GLU A O 1
ATOM 1591 N N . ASN A 1 198 ? -1.020 -5.936 -14.917 1.00 88.44 198 ASN A N 1
ATOM 1592 C CA . ASN A 1 198 ? 0.207 -5.295 -14.438 1.00 88.44 198 ASN A CA 1
ATOM 1593 C C . ASN A 1 198 ? 0.771 -4.237 -15.406 1.00 88.44 198 ASN A C 1
ATOM 1595 O O . ASN A 1 198 ? 1.901 -3.803 -15.213 1.00 88.44 198 ASN A O 1
ATOM 1599 N N . ARG A 1 199 ? 0.024 -3.829 -16.447 1.00 86.06 199 ARG A N 1
ATOM 1600 C CA . ARG A 1 199 ? 0.462 -2.857 -17.477 1.00 86.06 199 ARG A CA 1
ATOM 1601 C C . ARG A 1 199 ? 1.851 -3.167 -18.069 1.00 86.06 199 ARG A C 1
ATOM 1603 O O . ARG A 1 199 ? 2.595 -2.251 -18.406 1.00 86.06 199 ARG A O 1
ATOM 1610 N N . LEU A 1 200 ? 2.183 -4.452 -18.199 1.00 89.19 200 LEU A N 1
ATOM 1611 C CA . LEU A 1 200 ? 3.442 -4.915 -18.778 1.00 89.19 200 LEU A CA 1
ATOM 1612 C C . LEU A 1 200 ? 3.323 -4.951 -20.304 1.00 89.19 200 LEU A C 1
ATOM 1614 O O . LEU A 1 200 ? 2.296 -5.363 -20.849 1.00 89.19 200 LEU A O 1
ATOM 1618 N N . THR A 1 201 ? 4.384 -4.556 -20.996 1.00 89.31 201 THR A N 1
ATOM 1619 C CA . THR A 1 201 ? 4.506 -4.646 -22.455 1.00 89.31 201 THR A CA 1
ATOM 1620 C C . THR A 1 201 ? 5.355 -5.850 -22.841 1.00 89.31 201 THR A C 1
ATOM 1622 O O . THR A 1 201 ? 6.061 -6.421 -22.018 1.00 89.31 201 THR A O 1
ATOM 1625 N N . GLY A 1 202 ? 5.268 -6.317 -24.086 1.00 91.31 202 GLY A N 1
ATOM 1626 C CA . GLY A 1 202 ? 6.066 -7.466 -24.504 1.00 91.31 202 GLY A CA 1
ATOM 1627 C C . GLY A 1 202 ? 5.518 -8.212 -25.707 1.00 91.31 202 GLY A C 1
ATOM 1628 O O . GLY A 1 202 ? 4.584 -7.765 -26.375 1.00 91.31 202 GLY A O 1
ATOM 1629 N N . CYS A 1 203 ? 6.113 -9.369 -25.986 1.00 90.62 203 CYS A N 1
ATOM 1630 C CA . CYS A 1 203 ? 5.666 -10.267 -27.042 1.00 90.62 203 CYS A CA 1
ATOM 1631 C C . CYS A 1 203 ? 5.925 -11.736 -26.686 1.00 90.62 203 CYS A C 1
ATOM 1633 O O . CYS A 1 203 ? 6.906 -12.082 -26.028 1.00 90.62 203 CYS A O 1
ATOM 1635 N N . ALA A 1 204 ? 5.042 -12.616 -27.155 1.00 90.94 204 ALA A N 1
ATOM 1636 C CA . ALA A 1 204 ? 5.217 -14.059 -27.075 1.00 90.94 204 ALA A CA 1
ATOM 1637 C C . ALA A 1 204 ? 5.388 -14.624 -28.488 1.00 90.94 204 ALA A C 1
ATOM 1639 O O . ALA A 1 204 ? 4.543 -14.415 -29.358 1.00 90.94 204 ALA A O 1
ATOM 1640 N N . VAL A 1 205 ? 6.482 -15.345 -28.716 1.00 91.44 205 VAL A N 1
ATOM 1641 C CA . VAL A 1 205 ? 6.759 -16.057 -29.964 1.00 91.44 205 VAL A CA 1
ATOM 1642 C C . VAL A 1 205 ? 6.606 -17.545 -29.695 1.00 91.44 205 VAL A C 1
ATOM 1644 O O . VAL A 1 205 ? 7.370 -18.125 -28.921 1.00 91.44 205 VAL A O 1
ATOM 1647 N N . VAL A 1 206 ? 5.612 -18.160 -30.330 1.00 90.12 206 VAL A N 1
ATOM 1648 C CA . VAL A 1 206 ? 5.335 -19.595 -30.223 1.00 90.12 206 VAL A CA 1
ATOM 1649 C C . VAL A 1 206 ? 5.862 -20.280 -31.479 1.00 90.12 206 VAL A C 1
ATOM 1651 O O . VAL A 1 206 ? 5.424 -19.977 -32.586 1.00 90.12 206 VAL A O 1
ATOM 1654 N N . SER A 1 207 ? 6.816 -21.193 -31.303 1.00 87.94 207 SER A N 1
ATOM 1655 C CA . SER A 1 207 ? 7.3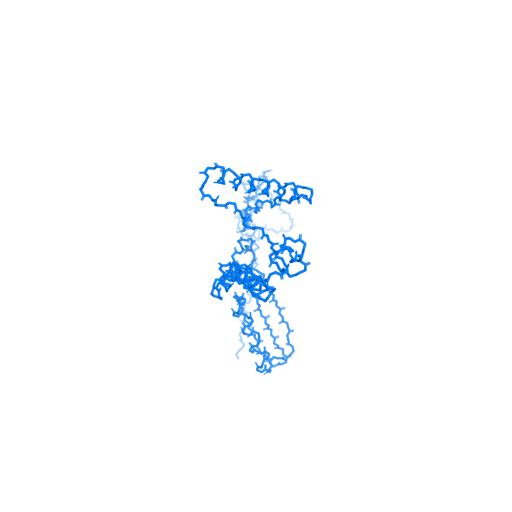44 -22.062 -32.356 1.00 87.94 207 SER A CA 1
ATOM 1656 C C . SER A 1 207 ? 7.183 -23.522 -31.939 1.00 87.94 207 SER A C 1
ATOM 1658 O O . SER A 1 207 ? 7.078 -23.838 -30.752 1.00 87.94 207 SER A O 1
ATOM 1660 N N . GLU A 1 208 ? 7.191 -24.432 -32.911 1.00 83.75 208 GLU A N 1
ATOM 1661 C CA . GLU A 1 208 ? 7.137 -25.869 -32.647 1.00 83.75 208 GLU A CA 1
ATOM 1662 C C . GLU A 1 208 ? 8.369 -26.295 -31.819 1.00 83.75 208 GLU A C 1
ATOM 1664 O O . GLU A 1 208 ? 9.512 -26.168 -32.260 1.00 83.75 208 GLU A O 1
ATOM 1669 N N . GLY A 1 209 ? 8.133 -26.718 -30.572 1.00 83.06 209 GLY A N 1
ATOM 1670 C CA . GLY A 1 209 ? 9.149 -27.202 -29.629 1.00 83.06 209 GLY A CA 1
ATOM 1671 C C . GLY A 1 209 ? 9.746 -26.171 -28.658 1.00 83.06 209 GLY A C 1
ATOM 1672 O O . GLY A 1 209 ? 10.301 -26.581 -27.637 1.00 83.06 209 GLY A O 1
ATOM 1673 N N . ILE A 1 210 ? 9.657 -24.861 -28.932 1.00 90.19 210 ILE A N 1
ATOM 1674 C CA . ILE A 1 210 ? 10.114 -23.796 -28.015 1.00 90.19 210 ILE A CA 1
ATOM 1675 C C . ILE A 1 210 ? 9.240 -22.548 -28.182 1.00 90.19 210 ILE A C 1
ATOM 1677 O O . ILE A 1 210 ? 9.052 -22.043 -29.285 1.00 90.19 210 ILE A O 1
ATOM 1681 N N . SER A 1 211 ? 8.784 -21.994 -27.063 1.00 90.81 211 SER A N 1
ATOM 1682 C CA . SER A 1 211 ? 8.140 -20.683 -26.977 1.00 90.81 211 SER A CA 1
ATOM 1683 C C . SER A 1 211 ? 9.009 -19.710 -26.181 1.00 90.81 211 SER A C 1
ATOM 1685 O O . SER A 1 211 ? 9.600 -20.076 -25.162 1.00 90.81 211 SER A O 1
ATOM 1687 N N . VAL A 1 212 ? 9.089 -18.463 -26.634 1.00 93.31 212 VAL A N 1
ATOM 1688 C CA . VAL A 1 212 ? 9.833 -17.394 -25.958 1.00 93.31 212 VAL A CA 1
ATOM 1689 C C . VAL A 1 212 ? 8.871 -16.268 -25.623 1.00 93.31 212 VAL A C 1
ATOM 1691 O O . VAL A 1 212 ? 8.161 -15.786 -26.500 1.00 93.31 212 VAL A O 1
ATOM 1694 N N . VAL A 1 213 ? 8.847 -15.850 -24.361 1.00 93.69 213 VAL A N 1
ATOM 1695 C CA . VAL A 1 213 ? 8.023 -14.733 -23.890 1.00 93.69 213 VAL A CA 1
ATOM 1696 C C . VAL A 1 213 ? 8.948 -13.634 -23.397 1.00 93.69 213 VAL A C 1
ATOM 1698 O O . VAL A 1 213 ? 9.745 -13.855 -22.487 1.00 93.69 213 VAL A O 1
ATOM 1701 N N . VAL A 1 214 ? 8.854 -12.466 -24.018 1.00 94.50 214 VAL A N 1
ATOM 1702 C CA . VAL A 1 214 ? 9.561 -11.248 -23.627 1.00 94.50 214 VAL A CA 1
ATOM 1703 C C . VAL A 1 214 ? 8.556 -10.348 -22.931 1.00 94.50 214 VAL A C 1
ATOM 1705 O O . VAL A 1 214 ? 7.500 -10.069 -23.494 1.00 94.50 214 VAL A O 1
ATOM 1708 N N . VAL A 1 215 ? 8.881 -9.918 -21.717 1.00 93.38 215 VAL A N 1
ATOM 1709 C CA . VAL A 1 215 ? 8.061 -9.013 -20.912 1.00 93.38 215 VAL A CA 1
ATOM 1710 C C . VAL A 1 215 ? 8.922 -7.835 -20.485 1.00 93.38 215 VAL A C 1
ATOM 1712 O O . VAL A 1 215 ? 10.069 -8.013 -20.086 1.00 93.38 215 VAL A O 1
ATOM 1715 N N . GLU A 1 216 ? 8.363 -6.648 -20.584 1.00 89.50 216 GLU A N 1
ATOM 1716 C CA . GLU A 1 216 ? 8.960 -5.359 -20.296 1.00 89.50 216 GLU A CA 1
ATOM 1717 C C . GLU A 1 216 ? 8.029 -4.615 -19.327 1.00 89.50 216 GLU A C 1
ATOM 1719 O O . GLU A 1 216 ? 6.818 -4.550 -19.550 1.00 89.50 216 GLU A O 1
ATOM 1724 N N . GLY A 1 217 ? 8.586 -4.085 -18.237 1.00 82.38 217 GLY A N 1
ATOM 1725 C CA . GLY A 1 217 ? 7.874 -3.239 -17.276 1.00 82.38 217 GLY A CA 1
ATOM 1726 C C . GLY A 1 217 ? 8.564 -3.148 -15.928 1.00 82.38 217 GLY A C 1
ATOM 1727 O O . GLY A 1 217 ? 9.769 -3.486 -15.853 1.00 82.38 217 GLY A O 1
#